Protein AF-A0A2G6GCU3-F1 (afdb_monomer)

Secondary structure (DSSP, 8-state):
--GGGHHHHHHHHHHHHTHHHH-TT--HHHHHHH-TT------------EEEEEEEE--SSS-EEEEEEEEEE-TTSPBPSS-EEEEEE-TTS-EEEEEEESSEEE-TT---B-TT-EEEEEEEE-SEEEEEEETTEEEEEEEPTTTSS-------TTEEEEEEEEEEEEEEEEEEEEEETTSPPPEEEEEEEEEEEEEEEEEEEE-HHHHHHHHHHHHHHHHHHHHHHHHHHHHHHHHHHHHHHHHHHHHHHHHHHHHHHSSSSSSTTTSTTSSS--

Foldseek 3Di:
DDPPPVVVVVVVVCVVVVVVVVLQDDDLVVLVVVDVVADDPPPPQPQDKDKDKDKDFAQDQAKKFKKWWKWKAFPVRDTAFQQEWDADADPVRDGPDIDRGSTWIWPPVRDIDGHGDMDITITIGRAHWDWDADPNRIDIDHGHPQGPPDDPDRDDSQKHKDKDKDKTKIKIWIWIWIDGPVRDDIDIDIDIDIDIGIDIYIDIDGNPVVVVVVVVVVVVCCVPVVVVVVVVVVVVVVVVVVVVVVVVVVVVVVVVVCVVVVPDPPPVVPVVVVVPPD

Sequence (278 aa):
MNSRFYPLLIAIGICFVVFPTFAHSQNANFLSTLNPFWKVPEIHSGDFVFTIKIPIHNSGSVSVIPSGKIVLIDENGKALEKIGIDGARNDLGTLLQTEVVDYIRLNPEGRKIPAGQTVSFSSEWKGFADRFVKDGIPSIEFSSPLGHGDSIPSFALWEKLSVIESTRHFTAQVKIEFRDLIGGETKIQEFSLPLEVPYVHIKKEFNWGLMLIVVVGIGLVLFLVIPRRREIIKEKNQKAIQLLETETKKALKKIKKKSQSGGSGKVKKRVKKIKENK

Radius of gyration: 44.41 Å; Cα contacts (8 Å, |Δi|>4): 394; chains: 1; bounding box: 80×51×150 Å

Nearest PDB structures (foldseek):
  8b0g-assembly1_B  TM=1.624E-01  e=6.527E-01  Homo sapiens
  7nyd-assembly1_D  TM=1.895E-01  e=2.002E+00  Homo sapiens
  6h03-assembly1_B  TM=1.519E-01  e=1.378E+00  Homo sapiens
  8b0h-assembly1_E  TM=8.799E-02  e=3.238E+00  Homo sapiens

Solvent-accessible surface area (backbone atoms only — not comparable to full-atom values): 16334 Å² total; per-residue (Å²): 134,79,78,83,59,56,63,60,58,44,48,56,47,40,61,66,68,53,45,72,75,74,46,78,78,69,56,71,73,59,51,42,70,75,33,87,91,44,62,82,67,83,78,73,86,55,86,40,73,46,78,48,78,46,80,46,71,34,87,48,93,56,48,29,31,52,33,36,42,32,33,43,22,42,86,86,72,48,70,49,66,27,37,19,72,47,64,49,60,48,100,84,67,49,75,76,43,80,44,73,30,47,32,35,58,38,52,85,82,57,60,70,42,52,46,71,36,73,48,72,46,76,33,73,39,42,34,37,46,47,79,49,69,58,97,88,40,84,44,76,50,60,32,23,76,57,63,55,86,58,66,86,68,89,64,55,93,59,45,38,65,41,81,43,83,44,76,46,58,33,37,35,41,36,42,38,39,35,42,40,81,86,74,55,81,71,48,76,48,75,54,77,43,83,41,81,42,84,38,55,42,82,40,84,40,77,31,62,70,60,50,49,52,51,53,50,51,52,50,50,50,52,63,60,50,51,56,56,48,53,51,55,50,50,52,52,51,51,53,51,52,53,50,52,53,52,51,51,52,53,50,52,52,54,52,54,51,50,56,66,75,62,70,83,80,70,72,79,72,64,68,67,71,68,75,76,80,119

Mean predicted aligned error: 14.38 Å

Structure (mmCIF, N/CA/C/O backbone):
data_AF-A0A2G6GCU3-F1
#
_entry.id   AF-A0A2G6GCU3-F1
#
loop_
_atom_site.group_PDB
_atom_site.id
_atom_site.type_symbol
_atom_site.label_atom_id
_atom_site.label_alt_id
_atom_site.label_comp_id
_atom_site.label_asym_id
_atom_site.label_entity_id
_atom_site.label_seq_id
_atom_site.pdbx_PDB_ins_code
_atom_site.Cartn_x
_atom_site.Cartn_y
_atom_site.Cartn_z
_atom_site.occupancy
_atom_site.B_iso_or_equiv
_atom_site.auth_seq_id
_atom_site.auth_comp_id
_atom_site.auth_asym_id
_atom_site.auth_atom_id
_atom_site.pdbx_PDB_model_num
ATOM 1 N N . MET A 1 1 ? 23.667 3.834 -57.629 1.00 44.53 1 MET A N 1
ATOM 2 C CA . MET A 1 1 ? 23.524 3.712 -56.159 1.00 44.53 1 MET A CA 1
ATOM 3 C C . MET A 1 1 ? 22.837 2.388 -55.864 1.00 44.53 1 MET A C 1
ATOM 5 O O . MET A 1 1 ? 21.728 2.185 -56.333 1.00 44.53 1 MET A O 1
ATOM 9 N N . ASN A 1 2 ? 23.517 1.447 -55.202 1.00 39.38 2 ASN A N 1
ATOM 10 C CA . ASN A 1 2 ? 22.987 0.094 -54.997 1.00 39.38 2 ASN A CA 1
ATOM 11 C C . ASN A 1 2 ? 21.954 0.068 -53.860 1.00 39.38 2 ASN A C 1
ATOM 13 O O . ASN A 1 2 ? 22.306 0.281 -52.702 1.00 39.38 2 ASN A O 1
ATOM 17 N N . SER A 1 3 ? 20.707 -0.271 -54.199 1.00 45.69 3 SER A N 1
ATOM 18 C CA . SER A 1 3 ? 19.533 -0.370 -53.311 1.00 45.69 3 SER A CA 1
ATOM 19 C C . SER A 1 3 ? 19.603 -1.483 -52.250 1.00 45.69 3 SER A C 1
ATOM 21 O O . SER A 1 3 ? 18.672 -1.662 -51.473 1.00 45.69 3 SER A O 1
ATOM 23 N N . ARG A 1 4 ? 20.713 -2.226 -52.160 1.00 48.12 4 ARG A N 1
ATOM 24 C CA . ARG A 1 4 ? 20.854 -3.390 -51.266 1.00 48.12 4 ARG A CA 1
ATOM 25 C C . ARG A 1 4 ? 21.234 -3.055 -49.818 1.00 48.12 4 ARG A C 1
ATOM 27 O O . ARG A 1 4 ? 21.417 -3.971 -49.026 1.00 48.12 4 ARG A O 1
ATOM 34 N N . PHE A 1 5 ? 21.365 -1.775 -49.456 1.00 48.97 5 PHE A N 1
ATOM 35 C CA . PHE A 1 5 ? 21.779 -1.365 -48.101 1.00 48.97 5 PHE A CA 1
ATOM 36 C C . PHE A 1 5 ? 20.732 -0.626 -47.271 1.00 48.97 5 PHE A C 1
ATOM 38 O O . PHE A 1 5 ? 20.927 -0.491 -46.066 1.00 48.97 5 PHE A O 1
ATOM 45 N N . TYR A 1 6 ? 19.594 -0.267 -47.864 1.00 46.81 6 TYR A N 1
ATOM 46 C CA . TYR A 1 6 ? 18.418 0.116 -47.093 1.00 46.81 6 TYR A CA 1
ATOM 47 C C . TYR A 1 6 ? 17.897 -0.996 -46.162 1.00 46.81 6 TYR A C 1
ATOM 49 O O . TYR A 1 6 ? 17.614 -0.667 -45.018 1.00 46.81 6 TYR A O 1
ATOM 57 N N . PRO A 1 7 ? 17.850 -2.299 -46.519 1.00 51.00 7 PRO A N 1
ATOM 58 C CA . PRO A 1 7 ? 17.172 -3.284 -45.674 1.00 51.00 7 PRO A CA 1
ATOM 59 C C . PRO A 1 7 ? 17.874 -3.581 -44.342 1.00 51.00 7 PRO A C 1
ATOM 61 O O . PRO A 1 7 ? 17.199 -4.001 -43.419 1.00 51.00 7 PRO A O 1
ATOM 64 N N . LEU A 1 8 ? 19.185 -3.343 -44.186 1.00 46.81 8 LEU A N 1
ATOM 65 C CA . LEU A 1 8 ? 19.888 -3.642 -42.924 1.00 46.81 8 LEU A CA 1
ATOM 66 C C . LEU A 1 8 ? 19.764 -2.505 -41.893 1.00 46.81 8 LEU A C 1
ATOM 68 O O . LEU A 1 8 ? 19.554 -2.759 -40.712 1.00 46.81 8 LEU A O 1
ATOM 72 N N . LEU A 1 9 ? 19.865 -1.249 -42.343 1.00 45.69 9 LEU A N 1
ATOM 73 C CA . LEU A 1 9 ? 19.599 -0.073 -41.503 1.00 45.69 9 LEU A CA 1
ATOM 74 C C . LEU A 1 9 ? 18.103 0.067 -41.215 1.00 45.69 9 LEU A C 1
ATOM 76 O O . LEU A 1 9 ? 17.734 0.416 -40.099 1.00 45.69 9 LEU A O 1
ATOM 80 N N . ILE A 1 10 ? 17.252 -0.291 -42.182 1.00 50.62 10 ILE A N 1
ATOM 81 C CA . ILE A 1 10 ? 15.821 -0.464 -41.956 1.00 50.62 10 ILE A CA 1
ATOM 82 C C . ILE A 1 10 ? 15.575 -1.639 -41.007 1.00 50.62 10 ILE A C 1
ATOM 84 O O . ILE A 1 10 ? 14.765 -1.465 -40.128 1.00 50.62 10 ILE A O 1
ATOM 88 N N . ALA A 1 11 ? 16.264 -2.783 -41.071 1.00 49.44 11 ALA A N 1
ATOM 89 C CA . ALA A 1 11 ? 16.037 -3.881 -40.118 1.00 49.44 11 ALA A CA 1
ATOM 90 C C . ALA A 1 11 ? 16.419 -3.510 -38.676 1.00 49.44 11 ALA A C 1
ATOM 92 O O . ALA A 1 11 ? 15.673 -3.819 -37.757 1.00 49.44 11 ALA A O 1
ATOM 93 N N . ILE A 1 12 ? 17.531 -2.797 -38.463 1.00 50.50 12 ILE A N 1
ATOM 94 C CA . ILE A 1 12 ? 17.922 -2.319 -37.124 1.00 50.50 12 ILE A CA 1
ATOM 95 C C . ILE A 1 12 ? 16.986 -1.191 -36.657 1.00 50.50 12 ILE A C 1
ATOM 97 O O . ILE A 1 12 ? 16.561 -1.188 -35.506 1.00 50.50 12 ILE A O 1
ATOM 101 N N . GLY A 1 13 ? 16.597 -0.277 -37.553 1.00 45.47 13 GLY A N 1
ATOM 102 C CA . GLY A 1 13 ? 15.607 0.767 -37.273 1.00 45.47 13 GLY A CA 1
ATOM 103 C C . GLY A 1 13 ? 14.194 0.221 -37.036 1.00 45.47 13 GLY A C 1
ATOM 104 O O . GLY A 1 13 ? 13.511 0.685 -36.138 1.00 45.47 13 GLY A O 1
ATOM 105 N N . ILE A 1 14 ? 13.769 -0.816 -37.758 1.00 45.03 14 ILE A N 1
ATOM 106 C CA . ILE A 1 14 ? 12.501 -1.540 -37.577 1.00 45.03 14 ILE A CA 1
ATOM 107 C C . ILE A 1 14 ? 12.547 -2.335 -36.273 1.00 45.03 14 ILE A C 1
ATOM 109 O O . ILE A 1 14 ? 11.565 -2.329 -35.543 1.00 45.03 14 ILE A O 1
ATOM 113 N N . CYS A 1 15 ? 13.683 -2.925 -35.897 1.00 46.34 15 CYS A N 1
ATOM 114 C CA . CYS A 1 15 ? 13.820 -3.546 -34.580 1.00 46.34 15 CYS A CA 1
ATOM 115 C C . CYS A 1 15 ? 13.715 -2.538 -33.422 1.00 46.34 15 CYS A C 1
ATOM 117 O O . CYS A 1 15 ? 13.345 -2.945 -32.330 1.00 46.34 15 CYS A O 1
ATOM 119 N N . PHE A 1 16 ? 13.982 -1.244 -33.637 1.00 46.06 16 PHE A N 1
ATOM 120 C CA . PHE A 1 16 ? 13.801 -0.198 -32.616 1.00 46.06 16 PHE A CA 1
ATOM 121 C C . PHE A 1 16 ? 12.459 0.549 -32.704 1.00 46.06 16 PHE A C 1
ATOM 123 O O . PHE A 1 16 ? 11.968 1.024 -31.685 1.00 46.06 16 PHE A O 1
ATOM 130 N N . VAL A 1 17 ? 11.846 0.640 -33.890 1.00 45.00 17 VAL A N 1
ATOM 131 C CA . VAL A 1 17 ? 10.609 1.410 -34.134 1.00 45.00 17 VAL A CA 1
ATOM 132 C C . VAL A 1 17 ? 9.357 0.520 -34.202 1.00 45.00 17 VAL A C 1
ATOM 134 O O . VAL A 1 17 ? 8.268 0.997 -33.903 1.00 45.00 17 VAL A O 1
ATOM 137 N N . VAL A 1 18 ? 9.483 -0.775 -34.527 1.00 42.03 18 VAL A N 1
ATOM 138 C CA . VAL A 1 18 ? 8.352 -1.731 -34.632 1.00 42.03 18 VAL A CA 1
ATOM 139 C C . VAL A 1 18 ? 8.236 -2.667 -33.419 1.00 42.03 18 VAL A C 1
ATOM 141 O O . VAL A 1 18 ? 7.162 -3.195 -33.151 1.00 42.03 18 VAL A O 1
ATOM 144 N N . PHE A 1 19 ? 9.280 -2.816 -32.598 1.00 44.56 19 PHE A N 1
ATOM 145 C CA . PHE A 1 19 ? 9.152 -3.528 -31.317 1.00 44.56 19 PHE A CA 1
ATOM 146 C C . PHE A 1 19 ? 8.326 -2.835 -30.214 1.00 44.56 19 PHE A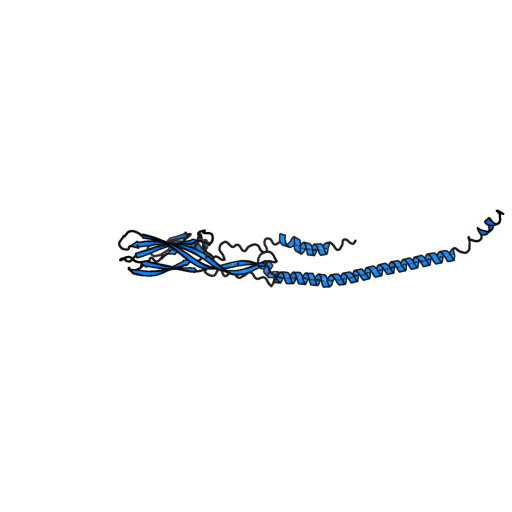 C 1
ATOM 148 O O . PHE A 1 19 ? 7.757 -3.571 -29.405 1.00 44.56 19 PHE A O 1
ATOM 155 N N . PRO A 1 20 ? 8.189 -1.492 -30.127 1.00 46.31 20 PRO A N 1
ATOM 156 C CA . PRO A 1 20 ? 7.390 -0.900 -29.059 1.00 46.31 20 PRO A CA 1
ATOM 157 C C . PRO A 1 20 ? 5.882 -1.122 -29.249 1.00 46.31 20 PRO A C 1
ATOM 159 O O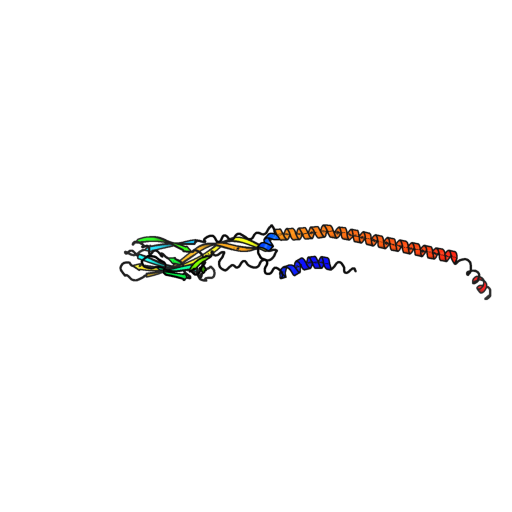 . PRO A 1 20 ? 5.147 -1.098 -28.268 1.00 46.31 20 PRO A O 1
ATOM 162 N N . THR A 1 21 ? 5.405 -1.397 -30.470 1.00 43.75 21 THR A N 1
ATOM 163 C CA . THR A 1 21 ? 3.975 -1.643 -30.740 1.00 43.75 21 THR A CA 1
ATOM 164 C C . THR A 1 21 ? 3.546 -3.097 -30.536 1.00 43.75 21 THR A C 1
ATOM 166 O O . THR A 1 21 ? 2.377 -3.338 -30.253 1.00 43.75 21 THR A O 1
ATOM 169 N N . PHE A 1 22 ? 4.465 -4.067 -30.600 1.00 42.19 22 PHE A N 1
ATOM 170 C CA . PHE A 1 22 ? 4.161 -5.488 -30.347 1.00 42.19 22 PHE A CA 1
ATOM 171 C C . PHE A 1 22 ? 4.366 -5.924 -28.885 1.00 42.19 22 PHE A C 1
ATOM 173 O O . PHE A 1 22 ? 4.017 -7.042 -28.513 1.00 42.19 22 PHE A O 1
ATOM 180 N N . ALA A 1 23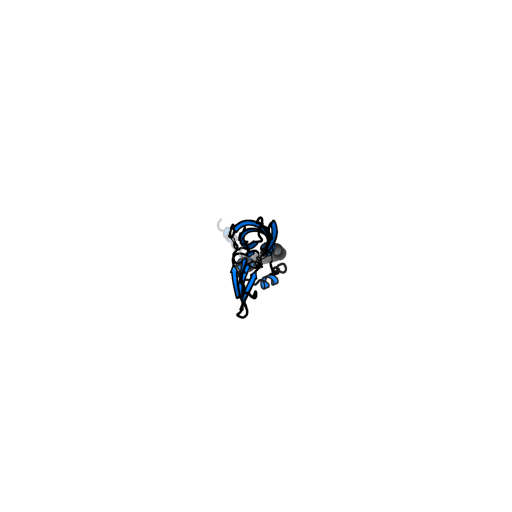 ? 4.917 -5.053 -28.037 1.00 43.75 23 ALA A N 1
ATOM 181 C CA . ALA A 1 23 ? 5.208 -5.348 -26.633 1.00 43.75 23 ALA A CA 1
ATOM 182 C C . ALA A 1 23 ? 4.063 -4.978 -25.667 1.00 43.75 23 ALA A C 1
ATOM 184 O O . ALA A 1 23 ? 4.285 -4.887 -24.465 1.00 43.75 23 ALA A O 1
ATOM 185 N N . HIS A 1 24 ? 2.840 -4.759 -26.163 1.00 45.09 24 HIS A N 1
ATOM 186 C CA . HIS A 1 24 ? 1.730 -4.258 -25.340 1.00 45.09 24 HIS A CA 1
ATOM 187 C C . HIS A 1 24 ? 1.120 -5.303 -24.379 1.00 45.09 24 HIS A C 1
ATOM 189 O O . HIS A 1 24 ? 0.272 -4.958 -23.563 1.00 45.09 24 HIS A O 1
ATOM 195 N N . SER A 1 25 ? 1.563 -6.567 -24.415 1.00 44.53 25 SER A N 1
ATOM 196 C CA . SER A 1 25 ? 1.152 -7.588 -23.435 1.00 44.53 25 SER A CA 1
ATOM 197 C C . SER A 1 25 ? 2.211 -8.683 -23.234 1.00 44.53 25 SER A C 1
ATOM 199 O O . SER A 1 25 ? 1.922 -9.877 -23.330 1.00 44.53 25 SER A O 1
ATOM 201 N N . GLN A 1 26 ? 3.477 -8.319 -23.028 1.00 52.69 26 GLN A N 1
ATOM 202 C CA . GLN A 1 26 ? 4.490 -9.341 -22.750 1.00 52.69 26 GLN A CA 1
ATOM 203 C C . GLN A 1 26 ? 4.368 -9.817 -21.298 1.00 52.69 26 GLN A C 1
ATOM 205 O O . GLN A 1 26 ? 4.506 -9.043 -20.353 1.00 52.69 26 GLN A O 1
ATOM 210 N N . ASN A 1 27 ? 4.095 -11.114 -21.148 1.00 57.59 27 ASN A N 1
ATOM 211 C CA . ASN A 1 27 ? 4.115 -11.837 -19.883 1.00 57.59 27 ASN A CA 1
ATOM 212 C C . ASN A 1 27 ? 5.478 -11.611 -19.205 1.00 57.59 27 ASN A C 1
ATOM 214 O O . ASN A 1 27 ? 6.514 -11.707 -19.864 1.00 57.59 27 ASN A O 1
ATOM 218 N N . ALA A 1 28 ? 5.491 -11.324 -17.904 1.00 61.34 28 ALA A N 1
ATOM 219 C CA . ALA A 1 28 ? 6.701 -11.054 -17.129 1.00 61.34 28 ALA A CA 1
ATOM 220 C C . ALA A 1 28 ? 7.817 -12.099 -17.361 1.00 61.34 28 ALA A C 1
ATOM 222 O O . ALA A 1 28 ? 8.991 -11.755 -17.478 1.00 61.34 28 ALA A O 1
ATOM 223 N N . ASN A 1 29 ? 7.431 -13.359 -17.569 1.00 63.06 29 ASN A N 1
ATOM 224 C CA . ASN A 1 29 ? 8.338 -14.475 -17.858 1.00 63.06 29 ASN A CA 1
ATOM 225 C C . ASN A 1 29 ? 9.120 -14.337 -19.182 1.00 63.06 29 ASN A C 1
ATOM 227 O O . ASN A 1 29 ? 10.236 -14.846 -19.318 1.00 63.06 29 ASN A O 1
ATOM 231 N N . PHE A 1 30 ? 8.561 -13.654 -20.183 1.00 65.19 30 PHE A N 1
ATOM 232 C CA . PHE A 1 30 ? 9.258 -13.408 -21.448 1.00 65.19 30 PHE A CA 1
ATOM 233 C C . PHE A 1 30 ? 10.399 -12.403 -21.258 1.00 65.19 30 PHE A C 1
ATOM 235 O O . PHE A 1 30 ? 11.500 -12.583 -21.780 1.00 65.19 30 PHE A O 1
ATOM 242 N N . LEU A 1 31 ? 10.165 -11.363 -20.458 1.00 63.09 31 LEU A N 1
ATOM 243 C CA . LEU A 1 31 ? 11.130 -10.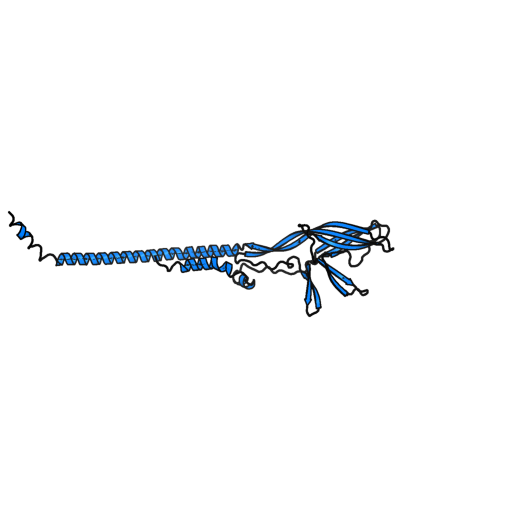286 -20.249 1.00 63.09 31 LEU A CA 1
ATOM 244 C C . LEU A 1 31 ? 12.279 -10.696 -19.327 1.00 63.09 31 LEU A C 1
ATOM 246 O O . LEU A 1 31 ? 13.417 -10.318 -19.601 1.00 63.09 31 LEU A O 1
ATOM 250 N N . SER A 1 32 ? 12.031 -11.561 -18.338 1.00 63.66 32 SER A N 1
ATOM 251 C CA . SER A 1 32 ? 13.109 -12.186 -17.554 1.00 63.66 32 SER A CA 1
ATOM 252 C C . SER A 1 32 ? 14.016 -13.087 -18.396 1.00 63.66 32 SER A C 1
ATOM 254 O O . SER A 1 32 ? 15.187 -13.255 -18.070 1.00 63.66 32 SER A O 1
ATOM 256 N N . THR A 1 33 ? 13.502 -13.651 -19.494 1.00 67.19 33 THR A N 1
ATOM 257 C CA . THR A 1 33 ? 14.298 -14.469 -20.425 1.00 67.19 33 THR A CA 1
ATOM 258 C C . THR A 1 33 ? 15.183 -13.604 -21.327 1.00 67.19 33 THR A C 1
ATOM 260 O O . THR A 1 33 ? 16.316 -13.973 -21.625 1.00 67.19 33 THR A O 1
ATOM 263 N N . LEU A 1 34 ? 14.685 -12.443 -21.764 1.00 67.06 34 LEU A N 1
ATOM 264 C CA . LEU A 1 34 ? 15.425 -11.539 -22.652 1.00 67.06 34 LEU A CA 1
ATOM 265 C C . LEU A 1 34 ? 16.413 -10.623 -21.924 1.00 67.06 34 LEU A C 1
ATOM 267 O O . LEU A 1 34 ? 17.416 -10.219 -22.511 1.00 67.06 34 LEU A O 1
ATOM 271 N N . ASN A 1 35 ? 16.124 -10.261 -20.675 1.00 67.62 35 ASN A N 1
ATOM 272 C CA . ASN A 1 35 ? 16.915 -9.309 -19.913 1.00 67.62 35 ASN A CA 1
ATOM 273 C C . ASN A 1 35 ? 17.380 -9.936 -18.588 1.00 67.62 35 ASN A C 1
ATOM 275 O O . ASN A 1 35 ? 16.635 -9.911 -17.611 1.00 67.62 35 ASN A O 1
ATOM 279 N N . PRO A 1 36 ? 18.626 -10.441 -18.506 1.00 67.94 36 PRO A N 1
ATOM 280 C CA . PRO A 1 36 ? 19.144 -11.071 -17.288 1.00 67.94 36 PRO A CA 1
ATOM 281 C C . PRO A 1 36 ? 19.310 -10.088 -16.115 1.00 67.94 36 PRO A C 1
ATOM 283 O O . PRO A 1 36 ? 19.487 -10.513 -14.976 1.00 67.94 36 PRO A O 1
ATOM 286 N N . PHE A 1 37 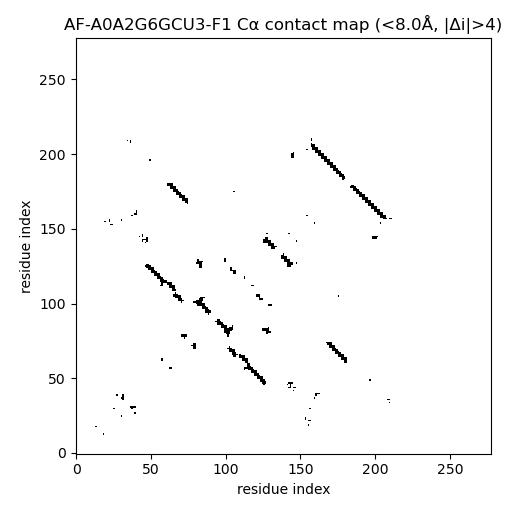? 19.237 -8.777 -16.375 1.00 65.44 37 PHE A N 1
ATOM 287 C CA . PHE A 1 37 ? 19.246 -7.721 -15.355 1.00 65.44 37 PHE A CA 1
ATOM 288 C C . PHE A 1 37 ? 17.841 -7.343 -14.883 1.00 65.44 37 PHE A C 1
ATOM 290 O O . PHE A 1 37 ? 17.677 -6.400 -14.109 1.00 65.44 37 PHE A O 1
ATOM 297 N N . TRP A 1 38 ? 16.821 -8.044 -15.370 1.00 67.12 38 TRP A N 1
ATOM 298 C CA . TRP A 1 38 ? 15.438 -7.830 -15.003 1.00 67.12 38 TRP A CA 1
ATOM 299 C C . TRP A 1 38 ? 14.931 -9.034 -14.214 1.00 67.12 38 TRP A C 1
ATOM 301 O O . TRP A 1 38 ? 14.942 -10.169 -14.689 1.00 67.12 38 TRP A O 1
ATOM 311 N N . LYS A 1 39 ? 14.475 -8.775 -12.992 1.00 68.12 39 LYS A N 1
ATOM 312 C CA . LYS A 1 39 ? 13.716 -9.728 -12.187 1.00 68.12 39 LYS A CA 1
ATOM 313 C C . LYS A 1 39 ? 12.406 -9.063 -11.815 1.00 68.12 39 LYS A C 1
ATOM 315 O O . LYS A 1 39 ? 12.413 -7.897 -11.419 1.00 68.12 39 LYS A O 1
ATOM 320 N N . VAL A 1 40 ? 11.305 -9.802 -11.938 1.00 71.81 40 VAL A N 1
ATOM 321 C CA . VAL A 1 40 ? 10.055 -9.391 -11.299 1.00 71.81 40 VAL A CA 1
ATOM 322 C C . VAL A 1 40 ? 10.354 -9.318 -9.810 1.00 71.81 40 VAL A C 1
ATOM 324 O O . VAL A 1 40 ? 10.856 -10.306 -9.267 1.00 71.81 40 VAL A O 1
ATOM 327 N N . PRO A 1 41 ? 10.118 -8.179 -9.151 1.00 69.19 41 PRO A N 1
ATOM 328 C CA . PRO A 1 41 ? 10.217 -8.161 -7.711 1.00 69.19 41 PRO A CA 1
ATOM 329 C C . PRO A 1 41 ? 9.227 -9.170 -7.136 1.00 69.19 41 PRO A C 1
ATOM 331 O O . PRO A 1 41 ? 8.053 -9.173 -7.504 1.00 69.19 41 PRO A O 1
ATOM 334 N N . GLU A 1 42 ? 9.705 -10.036 -6.250 1.00 64.94 42 GLU A N 1
ATOM 335 C CA . GLU A 1 42 ? 8.834 -10.952 -5.528 1.00 64.94 42 GLU A CA 1
ATOM 336 C C . GLU A 1 42 ? 7.979 -10.129 -4.569 1.00 64.94 42 GLU A C 1
ATOM 338 O O . GLU A 1 42 ? 8.410 -9.75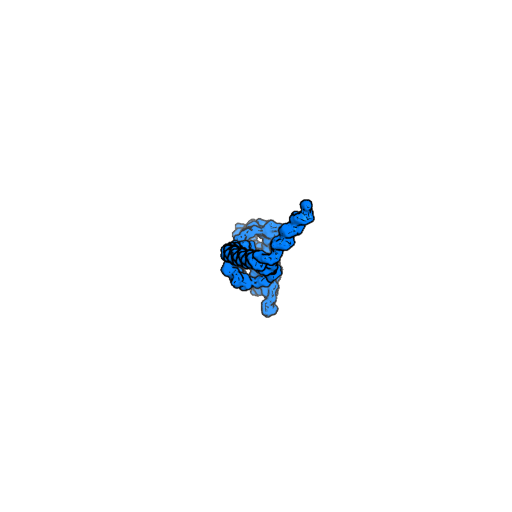3 -3.479 1.00 64.94 42 GLU A O 1
ATOM 343 N N . ILE A 1 43 ? 6.758 -9.821 -4.998 1.00 61.97 43 ILE A N 1
ATOM 344 C CA . ILE A 1 43 ? 5.751 -9.200 -4.151 1.00 61.97 43 ILE A CA 1
ATOM 345 C C . ILE A 1 43 ? 5.340 -10.265 -3.151 1.00 61.97 43 ILE A C 1
ATOM 347 O O . ILE A 1 43 ? 4.507 -11.125 -3.430 1.00 61.97 43 ILE A O 1
ATOM 351 N N . HIS A 1 44 ? 5.969 -10.239 -1.986 1.00 56.03 44 HIS A N 1
ATOM 352 C CA . HIS A 1 44 ? 5.459 -10.996 -0.867 1.00 56.03 44 HIS A CA 1
ATOM 353 C C . HIS A 1 44 ? 4.185 -10.265 -0.464 1.00 56.03 44 HIS A C 1
ATOM 355 O O . HIS A 1 44 ? 4.240 -9.156 0.070 1.00 56.03 44 HIS A O 1
ATOM 361 N N . SER A 1 45 ? 3.031 -10.864 -0.746 1.00 56.09 45 SER A N 1
ATOM 362 C CA . SER A 1 45 ? 1.758 -10.499 -0.130 1.00 56.09 45 SER A CA 1
ATOM 363 C C . SER A 1 45 ? 1.803 -10.884 1.352 1.00 56.09 45 SER A C 1
ATOM 365 O O . SER A 1 45 ? 0.996 -11.676 1.823 1.00 56.09 45 SER A O 1
ATOM 367 N N . GLY A 1 46 ? 2.830 -10.419 2.068 1.00 59.22 46 GLY A N 1
ATOM 368 C CA . GLY A 1 46 ? 2.924 -10.595 3.502 1.00 59.22 46 GLY A CA 1
ATOM 369 C C . GLY A 1 46 ? 1.699 -9.963 4.142 1.00 59.22 46 GLY A C 1
ATOM 370 O O . GLY A 1 46 ? 1.184 -8.960 3.637 1.00 59.22 46 GLY A O 1
ATOM 371 N N . ASP A 1 47 ? 1.249 -10.564 5.238 1.00 69.81 47 ASP A N 1
ATOM 372 C CA . ASP A 1 47 ? 0.137 -10.066 6.035 1.00 69.81 47 ASP A CA 1
ATOM 373 C C . ASP A 1 47 ? 0.479 -8.648 6.512 1.00 69.81 47 ASP A C 1
ATOM 375 O O . ASP A 1 47 ? 1.219 -8.445 7.477 1.00 69.81 47 ASP A O 1
ATOM 379 N N . PHE A 1 48 ? -0.005 -7.639 5.790 1.00 86.00 48 PHE A N 1
ATOM 380 C CA . PHE A 1 48 ? 0.139 -6.253 6.203 1.00 86.00 48 PHE A CA 1
ATOM 381 C C . PHE A 1 48 ? -0.711 -6.060 7.454 1.00 86.00 48 PHE A C 1
ATOM 383 O O . PHE A 1 48 ? -1.924 -6.242 7.418 1.00 86.00 48 PHE A O 1
ATOM 390 N N . VAL A 1 49 ? -0.078 -5.694 8.566 1.00 90.88 49 VAL A N 1
ATOM 391 C CA . VAL A 1 49 ? -0.776 -5.394 9.817 1.00 90.88 49 VAL A CA 1
ATOM 392 C C . VAL A 1 49 ? -0.202 -4.113 10.399 1.00 90.88 49 VAL A C 1
ATOM 394 O O . VAL A 1 49 ? 0.962 -4.056 10.791 1.00 90.88 49 VAL A O 1
ATOM 397 N N . PHE A 1 50 ? -1.036 -3.080 10.477 1.00 92.88 50 PHE A N 1
ATOM 398 C CA . PHE A 1 50 ? -0.695 -1.806 11.095 1.00 92.88 50 PHE A CA 1
ATOM 399 C C . PHE A 1 50 ? -1.518 -1.593 12.367 1.00 92.88 50 PHE A C 1
ATOM 401 O O . PHE A 1 50 ? -2.749 -1.584 12.334 1.00 92.88 50 PHE A O 1
ATOM 408 N N . THR A 1 51 ? -0.852 -1.419 13.509 1.00 95.31 51 THR A N 1
ATOM 409 C CA . THR A 1 51 ? -1.523 -1.233 14.803 1.00 95.31 51 THR A CA 1
ATOM 410 C C . THR A 1 51 ? -1.719 0.246 15.127 1.00 95.31 51 THR A C 1
ATOM 412 O O . THR A 1 51 ? -0.767 0.973 15.401 1.00 95.31 51 THR A O 1
ATOM 415 N N . ILE A 1 52 ? -2.978 0.670 15.198 1.00 95.56 52 ILE A N 1
ATOM 416 C CA . ILE A 1 52 ? -3.394 2.004 15.628 1.00 95.56 52 ILE A CA 1
ATOM 417 C C . ILE A 1 52 ? -3.615 1.976 17.141 1.00 95.56 52 ILE A C 1
ATOM 419 O O . ILE A 1 52 ? -4.462 1.227 17.636 1.00 95.56 52 ILE A O 1
ATOM 423 N N . LYS A 1 53 ? -2.867 2.797 17.883 1.00 95.00 53 LYS A N 1
ATOM 424 C CA . LYS A 1 53 ? -2.995 2.924 19.342 1.00 95.00 53 LYS A CA 1
ATOM 425 C C . LYS A 1 53 ? -3.774 4.182 19.701 1.00 95.00 53 LYS A C 1
ATOM 427 O O . LYS A 1 53 ? -3.351 5.286 19.379 1.00 95.00 53 LYS A O 1
ATOM 432 N N . ILE A 1 54 ? -4.885 4.007 20.409 1.00 94.44 54 ILE A N 1
ATOM 433 C CA . ILE A 1 54 ? -5.783 5.087 20.818 1.00 94.44 54 ILE A CA 1
ATOM 434 C C . ILE A 1 54 ? -5.844 5.134 22.350 1.00 94.44 54 ILE A C 1
ATOM 436 O O . ILE A 1 54 ? -6.414 4.227 22.964 1.00 94.44 54 ILE A O 1
ATOM 440 N N . PRO A 1 55 ? -5.245 6.149 22.997 1.00 93.19 55 PRO A N 1
ATOM 441 C CA . PRO A 1 55 ? -5.405 6.360 24.429 1.00 93.19 55 PRO A CA 1
ATOM 442 C C . PRO A 1 55 ? -6.786 6.955 24.721 1.00 93.19 55 PRO A C 1
ATOM 444 O O . PRO A 1 55 ? -7.173 7.962 24.134 1.00 93.19 55 PRO A O 1
ATOM 447 N N . ILE A 1 56 ? -7.520 6.348 25.651 1.00 93.00 56 ILE A N 1
ATOM 448 C CA . ILE A 1 56 ? -8.829 6.831 26.100 1.00 93.00 56 ILE A CA 1
ATOM 449 C C . ILE A 1 56 ? -8.784 6.998 27.611 1.00 93.00 56 ILE A C 1
ATOM 451 O O . ILE A 1 56 ? -8.465 6.053 28.334 1.00 93.00 56 ILE A O 1
ATOM 455 N N . HIS A 1 57 ? -9.114 8.197 28.083 1.00 92.56 57 HIS A N 1
ATOM 456 C CA . HIS A 1 57 ? -9.206 8.512 29.502 1.00 92.56 57 HIS A CA 1
ATOM 457 C C . HIS A 1 57 ? -10.670 8.584 29.940 1.00 92.56 57 HIS A C 1
ATOM 459 O O . HIS A 1 57 ? -11.457 9.323 29.350 1.00 92.56 57 HIS A O 1
ATOM 465 N N . ASN A 1 58 ? -11.028 7.836 30.983 1.00 91.25 58 ASN A N 1
ATOM 466 C CA . ASN A 1 58 ? -12.335 7.934 31.618 1.00 91.25 58 ASN A CA 1
ATOM 467 C C . ASN A 1 58 ? -12.264 8.904 32.804 1.00 91.25 58 ASN A C 1
ATOM 469 O O . ASN A 1 58 ? -11.864 8.522 33.900 1.00 91.25 58 ASN A O 1
ATOM 473 N N . SER A 1 59 ? -12.687 10.149 32.589 1.00 88.62 59 SER A N 1
ATOM 474 C CA . SER A 1 59 ? -12.785 11.170 33.642 1.00 88.62 59 SER A CA 1
ATOM 475 C C . SER A 1 59 ? -14.057 11.060 34.497 1.00 88.62 59 SER A C 1
ATOM 477 O O . SER A 1 59 ? -14.252 11.856 35.414 1.00 88.62 59 SER A O 1
ATOM 479 N N . GLY A 1 60 ? -14.942 10.106 34.195 1.00 86.25 60 GLY A N 1
ATOM 480 C CA . GLY A 1 60 ? -16.171 9.866 34.941 1.00 86.25 60 GLY A CA 1
ATOM 481 C C . GLY A 1 60 ? -15.943 9.136 36.266 1.00 86.25 60 GLY A C 1
ATOM 482 O O . GLY A 1 60 ? -14.877 8.583 36.534 1.00 86.25 60 GLY A O 1
ATOM 483 N N . SER A 1 61 ? -16.992 9.103 37.090 1.00 86.00 61 SER A N 1
ATOM 484 C CA . SER A 1 61 ? -17.029 8.379 38.369 1.00 86.00 61 SER A CA 1
ATOM 485 C C . SER A 1 61 ? -17.428 6.905 38.231 1.00 86.00 61 SER A C 1
ATOM 487 O O . SER A 1 61 ? -17.332 6.148 39.196 1.00 86.00 61 SER A O 1
ATOM 489 N N . VAL A 1 62 ? -17.865 6.481 37.042 1.00 89.69 62 VAL A N 1
ATOM 490 C CA . VAL A 1 62 ? -18.329 5.119 36.748 1.00 89.69 62 VAL A CA 1
ATOM 491 C C . VAL A 1 62 ? -17.479 4.477 35.658 1.00 89.69 62 VAL A C 1
ATOM 493 O O . VAL A 1 62 ? -16.827 5.160 34.873 1.00 89.69 62 VAL A O 1
ATOM 496 N N . SER A 1 63 ? -17.462 3.145 35.613 1.00 90.50 63 SER A N 1
ATOM 497 C CA . SER A 1 63 ? -16.763 2.415 34.550 1.00 90.50 63 SER A CA 1
ATOM 498 C C . SER A 1 63 ? -17.560 2.458 33.250 1.00 90.50 63 SER A C 1
ATOM 500 O O . SER A 1 63 ? -18.773 2.239 33.260 1.00 90.50 63 SER A O 1
ATOM 502 N N . VAL A 1 64 ? -16.861 2.656 32.136 1.00 91.31 64 VAL A N 1
ATOM 503 C CA . VAL A 1 64 ? -17.466 2.806 30.805 1.00 91.31 64 VAL A CA 1
ATOM 504 C C . VAL A 1 64 ? -16.932 1.762 29.836 1.00 91.31 64 VAL A C 1
ATOM 506 O O . VAL A 1 64 ? -15.799 1.296 29.974 1.00 91.31 64 VAL A O 1
ATOM 509 N N . ILE A 1 65 ? -17.735 1.398 28.839 1.00 92.94 65 ILE A N 1
ATOM 510 C CA . ILE A 1 65 ? -17.271 0.621 27.685 1.00 92.94 65 ILE A CA 1
ATOM 511 C C . ILE A 1 65 ? -17.203 1.574 26.491 1.00 92.94 65 ILE A C 1
ATOM 513 O O . ILE A 1 65 ? -18.257 1.964 25.982 1.00 92.94 65 ILE A O 1
ATOM 517 N N . PRO A 1 66 ? -16.001 1.974 26.041 1.00 93.00 66 PRO A N 1
ATOM 518 C CA . PRO A 1 66 ? -15.869 2.686 24.784 1.00 93.00 66 PRO A CA 1
ATOM 519 C C . PRO A 1 66 ? -16.096 1.703 23.635 1.00 93.00 66 PRO A C 1
ATOM 521 O O . PRO A 1 66 ? -15.556 0.596 23.621 1.00 93.00 66 PRO A O 1
ATOM 524 N N . SER A 1 67 ? -16.861 2.123 22.647 1.00 92.94 67 SER A N 1
ATOM 525 C CA . SER A 1 67 ? -16.987 1.456 21.353 1.00 92.94 67 SER A CA 1
ATOM 526 C C . SER A 1 67 ? -16.880 2.517 20.273 1.00 92.94 67 SER A C 1
ATOM 528 O O . SER A 1 67 ? -17.067 3.693 20.560 1.00 92.94 67 SER A O 1
ATOM 530 N N . GLY A 1 68 ? -16.514 2.165 19.049 1.00 93.25 68 GLY A N 1
ATOM 531 C CA . GLY A 1 68 ? -16.333 3.212 18.056 1.00 93.25 68 GLY A CA 1
ATOM 532 C C . GLY A 1 68 ? -15.879 2.734 16.699 1.00 93.25 68 GLY A C 1
ATOM 533 O O . GLY A 1 68 ? -15.693 1.538 16.456 1.00 93.25 68 GLY A O 1
ATOM 534 N N . LYS A 1 69 ? -15.688 3.712 15.822 1.00 96.06 69 LYS A N 1
ATOM 535 C CA . LYS A 1 69 ? -15.253 3.525 14.443 1.00 96.06 69 LYS A CA 1
ATOM 536 C C . LYS A 1 69 ? -14.048 4.417 14.176 1.00 96.06 69 LYS A C 1
ATOM 538 O O . LYS A 1 69 ? -14.011 5.566 14.612 1.00 96.06 69 LYS A O 1
ATOM 543 N N . ILE A 1 70 ? -13.073 3.870 13.465 1.00 97.19 70 ILE A N 1
ATOM 544 C CA . ILE A 1 70 ? -11.878 4.574 13.014 1.00 97.19 70 ILE A CA 1
ATOM 545 C C . ILE A 1 70 ? -11.934 4.604 11.491 1.00 97.19 70 ILE A C 1
ATOM 547 O O . ILE A 1 70 ? -11.857 3.554 10.854 1.00 97.19 70 ILE A O 1
ATOM 551 N N . VAL A 1 71 ? -12.080 5.793 10.919 1.00 97.56 71 VAL A N 1
ATOM 552 C CA . VAL A 1 71 ? -12.017 6.015 9.471 1.00 97.56 71 VAL A CA 1
ATOM 553 C C . VAL A 1 71 ? -10.628 6.542 9.142 1.00 97.56 71 VAL A C 1
ATOM 555 O O . VAL A 1 71 ? -10.143 7.462 9.799 1.00 97.56 71 VAL A O 1
ATOM 558 N N . LEU A 1 72 ? -9.973 5.952 8.147 1.00 96.81 72 LEU A N 1
ATOM 559 C CA . LEU A 1 72 ? -8.668 6.413 7.681 1.00 96.81 72 LEU A CA 1
ATOM 560 C C . LEU A 1 72 ? -8.862 7.354 6.499 1.00 96.81 72 LEU A C 1
ATOM 562 O O . LEU A 1 72 ? -9.541 7.000 5.541 1.00 96.81 72 LEU A O 1
ATOM 566 N N . ILE A 1 73 ? -8.264 8.536 6.568 1.00 96.81 73 ILE A N 1
ATOM 567 C CA . ILE A 1 73 ? -8.314 9.550 5.516 1.00 96.81 73 ILE A CA 1
ATOM 568 C C . ILE A 1 73 ? -6.919 9.724 4.936 1.00 96.81 73 ILE A C 1
ATOM 570 O O . ILE A 1 73 ? -5.952 9.854 5.687 1.00 96.81 73 ILE A O 1
ATOM 574 N N . ASP A 1 74 ? -6.821 9.694 3.612 1.00 94.06 74 ASP A N 1
ATOM 575 C CA . ASP A 1 74 ? -5.571 9.884 2.887 1.00 94.06 74 ASP A CA 1
ATOM 576 C C . ASP A 1 74 ? -5.125 11.359 2.844 1.00 94.06 74 ASP A C 1
ATOM 578 O O . ASP A 1 74 ? -5.818 12.276 3.289 1.00 94.06 74 ASP A O 1
ATOM 582 N N . GLU A 1 75 ? -3.944 11.595 2.278 1.00 92.75 75 GLU A N 1
ATOM 583 C CA . GLU A 1 75 ? -3.352 12.931 2.118 1.00 92.75 75 GLU A CA 1
ATOM 584 C C . GLU A 1 75 ? -4.199 13.875 1.245 1.00 92.75 75 GLU A C 1
ATOM 586 O O . GLU A 1 75 ? -4.058 15.093 1.335 1.00 92.75 75 GLU A O 1
ATOM 591 N N . ASN A 1 76 ? -5.103 13.329 0.426 1.00 94.06 76 ASN A N 1
ATOM 592 C CA . ASN A 1 76 ? -6.008 14.090 -0.434 1.00 94.06 76 ASN A CA 1
ATOM 593 C C . ASN A 1 76 ? -7.344 14.409 0.257 1.00 94.06 76 ASN A C 1
ATOM 595 O O . ASN A 1 76 ? -8.218 15.025 -0.353 1.00 94.06 76 ASN A O 1
ATOM 599 N N . GLY A 1 77 ? -7.531 13.977 1.508 1.00 93.75 77 GLY A N 1
ATOM 600 C CA . GLY A 1 77 ? -8.786 14.131 2.236 1.00 93.75 77 GLY A CA 1
ATOM 601 C C . GLY A 1 77 ? -9.853 13.094 1.871 1.00 93.75 77 GLY A C 1
ATOM 602 O O . GLY A 1 77 ? -11.003 13.244 2.286 1.00 93.75 77 GLY A O 1
ATOM 603 N N . LYS A 1 78 ? -9.512 12.043 1.116 1.00 96.38 78 LYS A N 1
ATOM 604 C CA . LYS A 1 78 ? -10.429 10.952 0.775 1.00 96.38 78 LYS A CA 1
ATOM 605 C C . LYS A 1 78 ? -10.387 9.868 1.856 1.00 96.38 78 LYS A C 1
ATOM 607 O O . LYS A 1 78 ? -9.321 9.390 2.237 1.00 96.38 78 LYS A O 1
ATOM 612 N N . ALA A 1 79 ? -11.560 9.443 2.325 1.00 95.75 79 ALA A N 1
ATOM 613 C CA . ALA A 1 79 ? -11.673 8.275 3.192 1.00 95.75 79 ALA A CA 1
ATOM 614 C C . ALA A 1 79 ? -11.305 6.991 2.430 1.00 95.75 79 ALA A C 1
ATOM 616 O O . ALA A 1 79 ? -11.720 6.793 1.285 1.00 95.75 79 ALA A O 1
ATOM 617 N N . LEU A 1 80 ? -10.530 6.123 3.075 1.00 94.25 80 LEU A N 1
ATOM 618 C CA . LEU A 1 80 ? -10.244 4.791 2.568 1.00 94.25 80 LEU A CA 1
ATOM 619 C C . LEU A 1 80 ? -11.491 3.913 2.665 1.00 94.25 80 LEU A C 1
ATOM 621 O O . LEU A 1 80 ? -12.194 3.914 3.673 1.00 94.25 80 LEU A O 1
ATOM 625 N N . GLU A 1 81 ? -11.718 3.128 1.621 1.00 94.56 81 GLU A N 1
ATOM 626 C CA . GLU A 1 81 ? -12.839 2.196 1.516 1.00 94.56 81 GLU A CA 1
ATOM 627 C C . GLU A 1 81 ? -12.358 0.768 1.820 1.00 94.56 81 GLU A C 1
ATOM 629 O O . GLU A 1 81 ? -11.182 0.450 1.636 1.00 94.56 81 GLU A O 1
ATOM 634 N N . LYS A 1 82 ? -13.262 -0.103 2.278 1.00 93.44 82 LYS A N 1
ATOM 635 C CA . LYS A 1 82 ? -13.028 -1.536 2.527 1.00 93.44 82 LYS A CA 1
ATOM 636 C C . LYS A 1 82 ? -11.870 -1.861 3.479 1.00 93.44 82 LYS A C 1
ATOM 638 O O . LYS A 1 82 ? -11.194 -2.872 3.328 1.00 93.44 82 LYS A O 1
ATOM 643 N N . ILE A 1 83 ? -11.608 -1.030 4.477 1.00 94.12 83 ILE A N 1
ATOM 644 C CA . ILE A 1 83 ? -10.456 -1.201 5.381 1.00 94.12 83 ILE A CA 1
ATOM 645 C C . ILE A 1 83 ? -10.727 -2.094 6.598 1.00 94.12 83 ILE A C 1
ATOM 647 O O . ILE A 1 83 ? -9.819 -2.359 7.390 1.00 94.12 83 ILE A O 1
ATOM 651 N N . GLY A 1 84 ? -11.968 -2.539 6.788 1.00 92.81 84 GLY A N 1
ATOM 652 C CA . GLY A 1 84 ? -12.352 -3.310 7.958 1.00 92.81 84 GLY A CA 1
ATOM 653 C C . GLY A 1 84 ? -13.447 -4.327 7.700 1.00 92.81 84 GLY A C 1
ATOM 654 O O . GLY A 1 84 ? -14.001 -4.457 6.608 1.00 92.81 84 GLY A O 1
ATOM 655 N N . ILE A 1 85 ? -13.740 -5.067 8.762 1.00 91.31 85 ILE A N 1
ATOM 656 C CA . ILE A 1 85 ? -14.774 -6.086 8.794 1.00 91.31 85 ILE A CA 1
ATOM 657 C C . ILE A 1 85 ? -15.721 -5.781 9.950 1.00 91.31 85 ILE A C 1
ATOM 659 O O . ILE A 1 85 ? -15.299 -5.574 11.091 1.00 91.31 85 ILE A O 1
ATOM 663 N N . ASP A 1 86 ? -17.009 -5.811 9.645 1.00 88.06 86 ASP A N 1
ATOM 664 C CA . ASP A 1 86 ? -18.104 -5.696 10.590 1.00 88.06 86 ASP A CA 1
ATOM 665 C C . ASP A 1 86 ? -18.872 -7.018 10.606 1.00 88.06 86 ASP A C 1
ATOM 667 O O . ASP A 1 86 ? -18.976 -7.710 9.597 1.00 88.06 86 ASP A O 1
ATOM 671 N N . GLY A 1 87 ? -19.380 -7.430 11.759 1.00 80.00 87 GLY A N 1
ATOM 672 C CA . GLY A 1 87 ? -20.136 -8.669 11.817 1.00 80.00 87 GLY A CA 1
ATOM 673 C C . GLY A 1 87 ? -21.000 -8.832 13.050 1.00 80.00 87 GLY A C 1
ATOM 674 O O . GLY A 1 87 ? -20.618 -8.432 14.158 1.00 80.00 87 GLY A O 1
ATOM 675 N N . ALA A 1 88 ? -22.155 -9.447 12.792 1.00 65.50 88 ALA A N 1
ATOM 676 C CA . ALA A 1 88 ? -23.029 -10.155 13.716 1.00 65.50 88 ALA A CA 1
ATOM 677 C C . ALA A 1 88 ? -22.282 -11.255 14.479 1.00 65.50 88 ALA A C 1
ATOM 679 O O . ALA A 1 88 ? -21.937 -12.246 13.840 1.00 65.50 88 ALA A O 1
ATOM 680 N N . ARG A 1 89 ? -22.034 -11.144 15.789 1.00 66.81 89 ARG A N 1
ATOM 681 C CA . ARG A 1 89 ? -21.682 -12.321 16.606 1.00 66.81 89 ARG A CA 1
ATOM 682 C C . ARG A 1 89 ? -22.939 -12.820 17.317 1.00 66.81 89 ARG A C 1
ATOM 684 O O . ARG A 1 89 ? -23.702 -12.005 17.823 1.00 66.81 89 ARG A O 1
ATOM 691 N N . ASN A 1 90 ? -23.164 -14.133 17.326 1.00 67.00 90 ASN A N 1
ATOM 692 C CA . ASN A 1 90 ? -24.186 -14.732 18.188 1.00 67.00 90 ASN A CA 1
ATOM 693 C C . ASN A 1 90 ? -23.714 -14.762 19.655 1.00 67.00 90 ASN A C 1
ATOM 695 O O . ASN A 1 90 ? -22.551 -14.476 19.945 1.00 67.00 90 ASN A O 1
ATOM 699 N N . ASP A 1 91 ? -24.595 -15.167 20.571 1.00 67.69 91 ASP A N 1
ATOM 700 C CA . ASP A 1 91 ? -24.295 -15.278 22.011 1.00 67.69 91 ASP A CA 1
ATOM 701 C C . ASP A 1 91 ? -23.156 -16.271 22.325 1.00 67.69 91 ASP A C 1
ATOM 703 O O . ASP A 1 91 ? -22.538 -16.210 23.385 1.00 67.69 91 ASP A O 1
ATOM 707 N N . LEU A 1 92 ? -22.840 -17.165 21.380 1.00 68.88 92 LEU A N 1
ATOM 708 C CA . LEU A 1 92 ? -21.734 -18.126 21.440 1.00 68.88 92 LEU A CA 1
ATOM 709 C C . LEU A 1 92 ? -20.431 -17.577 20.821 1.00 68.88 92 LEU A C 1
ATOM 711 O O . LEU A 1 92 ? -19.458 -18.312 20.671 1.00 68.88 92 LEU A O 1
ATOM 715 N N . GLY A 1 93 ? -20.403 -16.303 20.414 1.00 60.38 93 GLY A N 1
ATOM 716 C CA . GLY A 1 93 ? -19.239 -15.638 19.821 1.00 60.38 93 GLY A CA 1
ATOM 717 C C . GLY A 1 93 ? -18.947 -16.006 18.360 1.00 60.38 93 GLY A C 1
ATOM 718 O O . GLY A 1 93 ? -17.965 -15.525 17.796 1.00 60.38 93 GLY A O 1
ATOM 719 N N . THR A 1 94 ? -19.791 -16.821 17.724 1.00 66.12 94 THR A N 1
ATOM 720 C CA . THR A 1 94 ? -19.656 -17.220 16.316 1.00 66.12 94 THR A CA 1
ATOM 721 C C . THR A 1 94 ? -20.115 -16.086 15.398 1.00 66.12 94 THR A C 1
ATOM 723 O O . THR A 1 94 ? -21.196 -15.523 15.587 1.00 66.12 94 THR A O 1
ATOM 726 N N . LEU A 1 95 ? -19.300 -15.751 14.394 1.00 68.38 95 LEU A N 1
ATOM 727 C CA . LEU A 1 95 ? -19.632 -14.774 13.352 1.00 68.38 95 LEU A CA 1
ATOM 728 C C . LEU A 1 95 ? -20.751 -15.329 12.455 1.00 68.38 95 LEU A C 1
ATOM 730 O O . LEU A 1 95 ? -20.533 -16.275 11.707 1.00 68.38 95 LEU A O 1
ATOM 734 N N . LEU A 1 96 ? -21.945 -14.741 12.545 1.00 67.81 96 LEU A N 1
ATOM 735 C CA . LEU A 1 96 ? -23.124 -15.107 11.750 1.00 67.81 96 LEU A CA 1
ATOM 736 C C . LEU A 1 96 ? -23.077 -14.509 10.344 1.00 67.81 96 LEU A C 1
ATOM 738 O O . LEU A 1 96 ? -23.477 -15.138 9.370 1.00 67.81 96 LEU A O 1
ATOM 742 N N . GLN A 1 97 ? -22.610 -13.268 10.253 1.00 72.94 97 GLN A N 1
ATOM 743 C CA . GLN A 1 97 ? -22.526 -12.522 9.010 1.00 72.94 97 GLN A CA 1
ATOM 744 C C . GLN A 1 97 ? -21.340 -11.578 9.100 1.00 72.94 97 GLN A C 1
ATOM 746 O O . GLN A 1 97 ? -21.101 -10.968 10.143 1.00 72.94 97 GLN A O 1
ATOM 751 N N . THR A 1 98 ? -20.587 -11.491 8.012 1.00 84.06 98 THR A N 1
ATOM 752 C CA . THR A 1 98 ? -19.358 -10.711 7.943 1.00 84.06 98 THR A CA 1
ATOM 753 C C . THR A 1 98 ? -19.442 -9.781 6.747 1.00 84.06 98 THR A C 1
ATOM 755 O O . THR A 1 98 ? -19.500 -10.228 5.603 1.00 84.06 98 THR A O 1
ATOM 758 N N . GLU A 1 99 ? -19.503 -8.486 7.010 1.00 89.50 99 GLU A N 1
ATOM 759 C CA . GLU A 1 99 ? -19.587 -7.410 6.035 1.00 89.50 99 GLU A CA 1
ATOM 760 C C . GLU A 1 99 ? -18.253 -6.672 5.949 1.00 89.50 99 GLU A C 1
ATOM 762 O O . GLU A 1 99 ? -17.564 -6.480 6.949 1.00 89.50 99 GLU A O 1
ATOM 767 N N . VAL A 1 100 ? -17.872 -6.299 4.730 1.00 92.00 100 VAL A N 1
ATOM 768 C CA . VAL A 1 100 ? -16.708 -5.444 4.492 1.00 92.00 100 VAL A CA 1
ATOM 769 C C . VAL A 1 100 ? -17.154 -4.001 4.672 1.00 92.00 100 VAL A C 1
ATOM 771 O O . VAL A 1 100 ? -18.166 -3.605 4.100 1.00 92.00 100 VAL A O 1
ATOM 774 N N . VAL A 1 101 ? -16.409 -3.229 5.458 1.00 94.69 101 VAL A N 1
ATOM 775 C CA . VAL A 1 101 ? -16.761 -1.851 5.817 1.00 94.69 101 VAL A CA 1
ATOM 776 C C . VAL A 1 101 ? -15.585 -0.893 5.649 1.00 94.69 101 VAL A C 1
ATOM 778 O O . VAL A 1 101 ? -14.421 -1.295 5.655 1.00 94.69 101 VAL A O 1
ATOM 781 N N . ASP A 1 102 ? -15.899 0.399 5.577 1.00 96.50 102 ASP A N 1
ATOM 782 C CA . ASP A 1 102 ? -14.937 1.494 5.370 1.00 96.50 102 ASP A CA 1
ATOM 783 C C . ASP A 1 102 ? -14.341 2.035 6.685 1.00 96.50 102 ASP A C 1
ATOM 785 O O . ASP A 1 102 ? -13.828 3.149 6.754 1.00 96.50 102 ASP A O 1
ATOM 789 N N . TYR A 1 103 ? -14.431 1.264 7.770 1.00 96.31 103 TYR A N 1
ATOM 790 C CA . TYR A 1 103 ? -13.911 1.656 9.077 1.00 96.31 103 TYR A CA 1
ATOM 791 C C . TYR A 1 103 ? -13.334 0.472 9.844 1.00 96.31 103 TYR A C 1
ATOM 793 O O . TYR A 1 103 ? -13.746 -0.675 9.684 1.00 96.31 103 TYR A O 1
ATOM 801 N N . ILE A 1 104 ? -12.419 0.767 10.760 1.00 96.00 104 ILE A N 1
ATOM 802 C CA . ILE A 1 104 ? -11.870 -0.202 11.707 1.00 96.00 104 ILE A CA 1
ATOM 803 C C . ILE A 1 104 ? -12.634 -0.064 13.027 1.00 96.00 104 ILE A C 1
ATOM 805 O O . ILE A 1 104 ? -12.824 1.042 13.540 1.00 96.00 104 ILE A O 1
ATOM 809 N N . ARG A 1 105 ? -13.103 -1.186 13.584 1.00 93.94 105 ARG A N 1
ATOM 810 C CA . ARG A 1 105 ? -13.805 -1.205 14.875 1.00 93.94 105 ARG A CA 1
ATOM 811 C C . ARG A 1 105 ? -12.842 -0.895 16.018 1.00 93.94 105 ARG A C 1
ATOM 813 O O . ARG A 1 105 ? -11.826 -1.567 16.179 1.00 93.94 105 ARG A O 1
ATOM 820 N N . LEU A 1 106 ? -13.224 0.054 16.866 1.00 93.69 106 LEU A N 1
ATOM 821 C CA . LEU A 1 106 ? -12.552 0.317 18.131 1.00 93.69 106 LEU A CA 1
ATOM 822 C C . LEU A 1 106 ? -13.133 -0.586 19.224 1.00 93.69 106 LEU A C 1
ATOM 824 O O . LEU A 1 106 ? -14.346 -0.623 19.423 1.00 93.69 106 LEU A O 1
ATOM 828 N N . ASN A 1 107 ? -12.252 -1.264 19.963 1.00 92.00 107 ASN A N 1
ATOM 829 C CA . ASN A 1 107 ? -12.605 -2.116 21.104 1.00 92.00 107 ASN A CA 1
ATOM 830 C C . ASN A 1 107 ? -13.695 -3.177 20.803 1.00 92.00 107 ASN A C 1
ATOM 832 O O . ASN A 1 107 ? -14.701 -3.245 21.513 1.00 92.00 107 ASN A O 1
ATOM 836 N N . PRO A 1 108 ? -13.510 -4.043 19.787 1.00 86.50 108 PRO A N 1
ATOM 837 C CA . PRO A 1 108 ? -14.514 -5.048 19.419 1.00 86.50 108 PRO A CA 1
ATOM 838 C C . PRO A 1 108 ? -14.813 -6.060 20.539 1.00 86.50 108 PRO A C 1
ATOM 840 O O . PRO A 1 108 ? -15.890 -6.644 20.559 1.00 86.50 108 PRO A O 1
ATOM 843 N N . GLU A 1 109 ? -13.886 -6.239 21.483 1.00 85.88 109 GLU A N 1
ATOM 844 C CA . GLU A 1 109 ? -14.029 -7.143 22.633 1.00 85.88 109 GLU A CA 1
ATOM 845 C C . GLU A 1 109 ? -14.819 -6.526 23.805 1.00 85.88 109 GLU A C 1
ATOM 847 O O . GLU A 1 109 ? -15.034 -7.181 24.821 1.00 85.88 109 GLU A O 1
ATOM 852 N N . GLY A 1 110 ? -15.224 -5.251 23.715 1.00 88.12 110 GLY A N 1
ATOM 853 C CA . GLY A 1 110 ? -16.025 -4.597 24.755 1.00 88.12 110 GLY A CA 1
ATOM 854 C C . GLY A 1 110 ? -15.297 -4.425 26.094 1.00 88.12 110 GLY A C 1
ATOM 855 O O . GLY A 1 110 ? -15.924 -4.455 27.156 1.00 88.12 110 GLY A O 1
ATOM 856 N N . ARG A 1 111 ? -13.968 -4.242 26.076 1.00 90.69 111 ARG A N 1
ATOM 857 C CA . ARG A 1 111 ? -13.184 -4.011 27.300 1.00 90.69 111 ARG A CA 1
ATOM 858 C C . ARG A 1 111 ? -13.618 -2.717 27.992 1.00 90.69 111 ARG A C 1
ATOM 860 O O . ARG A 1 111 ? -13.838 -1.699 27.342 1.00 90.69 111 ARG A O 1
ATOM 867 N N . LYS A 1 112 ? -13.712 -2.768 29.320 1.00 92.56 112 LYS A N 1
ATOM 868 C CA . LYS A 1 112 ? -14.124 -1.650 30.181 1.00 92.56 112 LYS A CA 1
ATOM 869 C C . LYS A 1 112 ? -12.932 -0.760 30.533 1.00 92.56 112 LYS A C 1
ATOM 871 O O . LYS A 1 112 ? -11.827 -1.264 30.722 1.00 92.56 112 LYS A O 1
ATOM 876 N N . ILE A 1 113 ? -13.182 0.535 30.704 1.00 92.12 113 ILE A N 1
ATOM 877 C CA . ILE A 1 113 ? -12.254 1.481 31.330 1.00 92.12 113 ILE A CA 1
ATOM 878 C C . ILE A 1 113 ? -12.787 1.822 32.728 1.00 92.12 113 ILE A C 1
ATOM 880 O O . ILE A 1 113 ? -13.881 2.391 32.831 1.00 92.12 113 ILE A O 1
ATOM 884 N N . PRO A 1 114 ? -12.048 1.507 33.806 1.00 92.56 114 PRO A N 1
ATOM 885 C CA . PRO A 1 114 ? -12.416 1.929 35.153 1.00 92.56 114 PRO A CA 1
ATOM 886 C C . PRO A 1 114 ? -12.480 3.456 35.296 1.00 92.56 114 PRO A C 1
ATOM 888 O O . PRO A 1 114 ? -11.851 4.191 34.535 1.00 92.56 114 PRO A O 1
ATOM 891 N N . ALA A 1 115 ? -13.234 3.933 36.284 1.00 91.50 115 ALA A N 1
ATOM 892 C CA . ALA A 1 115 ? -13.311 5.355 36.613 1.00 91.50 115 ALA A CA 1
ATOM 893 C C . ALA A 1 115 ? -11.917 5.936 36.922 1.00 91.50 115 ALA A C 1
ATOM 895 O O . ALA A 1 115 ? -11.120 5.308 37.623 1.00 91.50 115 ALA A O 1
ATOM 896 N N . GLY A 1 116 ? -11.619 7.120 36.387 1.00 91.50 116 GLY A N 1
ATOM 897 C CA . GLY A 1 116 ? -10.352 7.829 36.590 1.00 91.50 116 GLY A CA 1
ATOM 898 C C . GLY A 1 116 ? -9.132 7.227 35.884 1.00 91.50 116 GLY A C 1
ATOM 899 O O . GLY A 1 116 ? -8.021 7.717 36.085 1.00 91.50 116 GLY A O 1
ATOM 900 N N . GLN A 1 117 ? -9.290 6.174 35.073 1.00 94.62 117 GLN A N 1
ATOM 901 C CA . GLN A 1 117 ? -8.167 5.503 34.412 1.00 94.62 117 GLN A CA 1
ATOM 902 C C . GLN A 1 117 ? -8.039 5.859 32.931 1.00 94.62 117 GLN A C 1
ATOM 904 O O . GLN A 1 117 ? -9.011 6.175 32.244 1.00 94.62 117 GLN A O 1
ATOM 909 N N . THR A 1 118 ? -6.808 5.753 32.431 1.00 93.81 118 THR A N 1
ATOM 910 C CA . THR A 1 118 ? -6.489 5.818 31.002 1.00 93.81 118 THR A CA 1
ATOM 911 C C . THR A 1 118 ? -6.114 4.433 30.507 1.00 93.81 118 THR A C 1
ATOM 913 O O . THR A 1 118 ? -5.223 3.796 31.064 1.00 93.81 118 THR A O 1
ATOM 916 N N . VAL A 1 119 ? -6.759 3.979 29.435 1.00 93.69 119 VAL A N 1
ATOM 917 C CA . VAL A 1 119 ? -6.464 2.698 28.785 1.00 93.69 119 VAL A CA 1
ATOM 918 C C . VAL A 1 119 ? -6.145 2.952 27.317 1.00 93.69 119 VAL A C 1
ATOM 920 O O . VAL A 1 119 ? -6.822 3.728 26.646 1.00 93.69 119 VAL A O 1
ATOM 923 N N . SER A 1 120 ? -5.096 2.301 26.814 1.00 93.06 120 SER A N 1
ATOM 924 C CA . SER A 1 120 ? -4.735 2.349 25.398 1.00 93.06 120 SER A CA 1
ATOM 925 C C . SER A 1 120 ? -5.361 1.171 24.659 1.00 93.06 120 SER A C 1
ATOM 927 O O . SER A 1 120 ? -5.095 0.011 24.979 1.00 93.06 120 SER A O 1
ATOM 929 N N . PHE A 1 121 ? -6.192 1.467 23.665 1.00 94.06 121 PHE A N 1
ATOM 930 C CA . PHE A 1 121 ? -6.798 0.471 22.794 1.00 94.06 121 PHE A CA 1
ATOM 931 C C . PHE A 1 121 ? -5.965 0.330 21.531 1.00 94.06 121 PHE A C 1
ATOM 933 O O . PHE A 1 121 ? -5.605 1.320 20.901 1.00 94.06 121 PHE A O 1
ATOM 940 N N . SER A 1 122 ? -5.661 -0.910 21.165 1.00 93.81 122 SER A N 1
ATOM 941 C CA . SER A 1 122 ? -4.994 -1.233 19.906 1.00 93.81 122 SER A CA 1
ATOM 942 C C . SER A 1 122 ? -6.029 -1.769 18.927 1.00 93.81 122 SER A C 1
ATOM 944 O O . SER A 1 122 ? -6.759 -2.701 19.266 1.00 93.81 122 SER A O 1
ATOM 946 N N . SER A 1 123 ? -6.102 -1.162 17.747 1.00 94.25 123 SER A N 1
ATOM 947 C CA . SER A 1 123 ? -6.918 -1.635 16.627 1.00 94.25 123 SER A CA 1
ATOM 948 C C . SER A 1 123 ? -5.999 -1.925 15.450 1.00 94.25 123 SER A C 1
ATOM 950 O O . SER A 1 123 ? -5.086 -1.150 15.176 1.00 94.25 123 SER A O 1
ATOM 952 N N . GLU A 1 124 ? -6.205 -3.048 14.775 1.00 93.62 124 GLU A N 1
ATOM 953 C CA . GLU A 1 124 ? -5.355 -3.473 13.665 1.00 93.62 124 GLU A CA 1
ATOM 954 C C . GLU A 1 124 ? -6.014 -3.137 12.331 1.00 93.62 124 GLU A C 1
ATOM 956 O O . GLU A 1 124 ? -7.152 -3.531 12.074 1.00 93.62 124 GLU A O 1
ATOM 961 N N . TRP A 1 125 ? -5.277 -2.444 11.470 1.00 93.88 125 TRP A N 1
ATOM 962 C CA . TRP A 1 125 ? -5.593 -2.327 10.058 1.00 93.88 125 TRP A CA 1
ATOM 963 C C . TRP A 1 125 ? -4.842 -3.411 9.291 1.00 93.88 125 TRP A C 1
ATOM 965 O O . TRP A 1 125 ? -3.612 -3.421 9.284 1.00 93.88 125 TRP A O 1
ATOM 975 N N . LYS A 1 126 ? -5.580 -4.322 8.652 1.00 91.56 126 LYS A N 1
ATOM 976 C CA . LYS A 1 126 ? -5.003 -5.462 7.923 1.00 91.56 126 LYS A CA 1
ATOM 977 C C . LYS A 1 126 ? -4.842 -5.222 6.419 1.00 91.56 126 LYS A C 1
ATOM 979 O O . LYS A 1 126 ? -4.476 -6.128 5.687 1.00 91.56 126 LYS A O 1
ATOM 984 N N . GLY A 1 127 ? -5.107 -4.000 5.955 1.00 91.38 127 GLY A N 1
ATOM 985 C CA . GLY A 1 127 ? -5.135 -3.648 4.536 1.00 91.38 127 GLY A CA 1
ATOM 986 C C . GLY A 1 127 ? -6.565 -3.521 4.018 1.00 91.38 127 GLY A C 1
ATOM 987 O O . GLY A 1 127 ? -7.459 -3.093 4.750 1.00 91.38 127 GLY A O 1
ATOM 988 N N . PHE A 1 128 ? -6.779 -3.864 2.755 1.00 91.00 128 PHE A N 1
ATOM 989 C CA . PHE A 1 128 ? -8.063 -3.719 2.078 1.00 91.00 128 PHE A CA 1
ATOM 990 C C . PHE A 1 128 ? -8.750 -5.077 1.969 1.00 91.00 128 PHE A C 1
ATOM 992 O O . PHE A 1 128 ? -8.213 -6.018 1.391 1.00 91.00 128 PHE A O 1
ATOM 999 N N . ALA A 1 129 ? -9.927 -5.189 2.565 1.00 90.31 129 ALA A N 1
ATOM 1000 C CA . ALA A 1 129 ? -10.730 -6.392 2.557 1.00 90.31 129 ALA A CA 1
ATOM 1001 C C . ALA A 1 129 ? -11.446 -6.544 1.214 1.00 90.31 129 ALA A C 1
ATOM 1003 O O . ALA A 1 129 ? -12.256 -5.704 0.820 1.00 90.31 129 ALA A O 1
ATOM 1004 N N . ASP A 1 130 ? -11.220 -7.671 0.553 1.00 88.00 130 ASP A N 1
ATOM 1005 C CA . ASP A 1 130 ? -11.985 -8.069 -0.618 1.00 88.00 130 ASP A CA 1
ATOM 1006 C C . ASP A 1 130 ? -12.754 -9.354 -0.319 1.00 88.00 130 ASP A C 1
ATOM 1008 O O . ASP A 1 130 ? -12.267 -10.282 0.332 1.00 88.00 130 ASP A O 1
ATOM 1012 N N . ARG A 1 131 ? -14.008 -9.390 -0.777 1.00 86.12 131 ARG A N 1
ATOM 1013 C CA . ARG A 1 131 ? -14.876 -10.558 -0.639 1.00 86.12 131 ARG A CA 1
ATOM 1014 C C . ARG A 1 131 ? -14.792 -11.397 -1.906 1.00 86.12 131 ARG A C 1
ATOM 1016 O O . ARG A 1 131 ? -15.022 -10.894 -3.002 1.00 86.12 131 ARG A O 1
ATOM 1023 N N . PHE A 1 132 ? -14.565 -12.691 -1.740 1.00 84.56 132 PHE A N 1
ATOM 1024 C CA . PHE A 1 132 ? -14.576 -13.671 -2.824 1.00 84.56 132 PHE A CA 1
ATOM 1025 C C . PHE A 1 132 ? -15.251 -14.958 -2.359 1.00 84.56 132 PHE A C 1
ATOM 1027 O O . PHE A 1 132 ? -15.569 -15.141 -1.185 1.00 84.56 132 PHE A O 1
ATOM 1034 N N . VAL A 1 133 ? -15.512 -15.850 -3.308 1.00 84.88 133 VAL A N 1
ATOM 1035 C CA . VAL A 1 133 ? -16.081 -17.169 -3.040 1.00 84.88 133 VAL A CA 1
ATOM 1036 C C . VAL A 1 133 ? -14.997 -18.196 -3.322 1.00 84.88 133 VAL A C 1
ATOM 1038 O O . VAL A 1 133 ? -14.546 -18.316 -4.460 1.00 84.88 133 VAL A O 1
ATOM 1041 N N . LYS A 1 134 ? -14.576 -18.925 -2.290 1.00 82.88 134 LYS A N 1
ATOM 1042 C CA . LYS A 1 134 ? -13.607 -20.017 -2.401 1.00 82.88 134 LYS A CA 1
ATOM 1043 C C . LYS A 1 134 ? -14.327 -21.319 -2.091 1.00 82.88 134 LYS A C 1
ATOM 1045 O O . LYS A 1 134 ? -14.920 -21.450 -1.026 1.00 82.88 134 LYS A O 1
ATOM 1050 N N . ASP A 1 135 ? -14.348 -22.234 -3.056 1.00 88.06 135 ASP A N 1
ATOM 1051 C CA . ASP A 1 135 ? -15.015 -23.537 -2.927 1.00 88.06 135 ASP A CA 1
ATOM 1052 C C . ASP A 1 135 ? -16.506 -23.433 -2.529 1.00 88.06 135 ASP A C 1
ATOM 1054 O O . ASP A 1 135 ? -17.032 -24.239 -1.767 1.00 88.06 135 ASP A O 1
ATOM 1058 N N . GLY A 1 136 ? -17.200 -22.401 -3.027 1.00 81.44 136 GLY A N 1
ATOM 1059 C CA . GLY A 1 136 ? -18.613 -22.137 -2.717 1.00 81.44 136 GLY A CA 1
ATOM 1060 C C . GLY A 1 136 ? -18.864 -21.445 -1.372 1.00 81.44 136 GLY A C 1
ATOM 1061 O O . GLY A 1 136 ? -20.008 -21.106 -1.074 1.00 81.44 136 GLY A O 1
ATOM 1062 N N . ILE A 1 137 ? -17.818 -21.182 -0.583 1.00 82.38 137 ILE A N 1
ATOM 1063 C CA . ILE A 1 137 ? -17.906 -20.522 0.722 1.00 82.38 137 ILE A CA 1
ATOM 1064 C C . ILE A 1 137 ? -17.469 -19.055 0.575 1.00 82.38 137 ILE A C 1
ATOM 1066 O O . ILE A 1 137 ? -16.386 -18.788 0.042 1.00 82.38 137 ILE A O 1
ATOM 1070 N N . PRO A 1 138 ? -18.281 -18.078 1.025 1.00 80.94 138 PRO A N 1
ATOM 1071 C CA . PRO A 1 138 ? -17.865 -16.682 1.047 1.00 80.94 138 PRO A CA 1
ATOM 1072 C C . PRO A 1 138 ? -16.697 -16.506 2.024 1.00 80.94 138 PRO A C 1
ATOM 1074 O O . PRO A 1 138 ? -16.783 -16.884 3.192 1.00 80.94 138 PRO A O 1
ATOM 1077 N N . SER A 1 139 ? -15.611 -15.917 1.539 1.00 83.88 139 SER A N 1
ATOM 1078 C CA . SER A 1 139 ? -14.396 -15.644 2.299 1.00 83.88 139 SER A CA 1
ATOM 1079 C C . SER A 1 139 ? -13.978 -14.185 2.124 1.00 83.88 139 SER A C 1
ATOM 1081 O O . SER A 1 139 ? -14.391 -13.508 1.176 1.00 83.88 139 SER A O 1
ATOM 1083 N N . ILE A 1 140 ? -13.201 -13.690 3.084 1.00 87.31 140 ILE A N 1
ATOM 1084 C CA . ILE A 1 140 ? -12.632 -12.345 3.070 1.00 87.31 140 ILE A CA 1
ATOM 1085 C C . ILE A 1 140 ? -11.128 -12.490 3.248 1.00 87.31 140 ILE A C 1
ATOM 1087 O O . ILE A 1 140 ? -10.668 -13.161 4.171 1.00 87.31 140 ILE A O 1
ATOM 1091 N N . GLU A 1 141 ? -10.384 -11.838 2.372 1.00 87.62 141 GLU A N 1
ATOM 1092 C CA . GLU A 1 141 ? -8.928 -11.779 2.378 1.00 87.62 141 GLU A CA 1
ATOM 1093 C C . GLU A 1 141 ? -8.560 -10.313 2.360 1.00 87.62 141 GLU A C 1
ATOM 1095 O O . GLU A 1 141 ? -9.243 -9.480 1.756 1.00 87.62 141 GLU A O 1
ATOM 1100 N N . PHE A 1 142 ? -7.498 -10.001 3.082 1.00 87.25 142 PHE A N 1
ATOM 1101 C CA . PHE A 1 142 ? -6.977 -8.659 3.104 1.00 87.25 142 PHE A CA 1
ATOM 1102 C C . PHE A 1 142 ? -5.821 -8.578 2.126 1.00 87.25 142 PHE A C 1
ATOM 1104 O O . PHE A 1 142 ? -4.830 -9.293 2.254 1.00 87.25 142 PHE A O 1
ATOM 1111 N N . SER A 1 143 ? -5.948 -7.682 1.159 1.00 85.06 143 SER A N 1
ATOM 1112 C CA . SER A 1 143 ? -4.834 -7.284 0.323 1.00 85.06 143 SER A CA 1
ATOM 1113 C C . SER A 1 143 ? -4.031 -6.214 1.052 1.00 85.06 143 SER A C 1
ATOM 1115 O O . SER A 1 143 ? -4.570 -5.234 1.579 1.00 85.06 143 SER A O 1
ATOM 1117 N N . SER A 1 144 ? -2.712 -6.394 1.089 1.00 84.06 144 SER A N 1
ATOM 1118 C CA . SER A 1 144 ? -1.833 -5.309 1.495 1.00 84.06 144 SER A CA 1
ATOM 1119 C C . SER A 1 144 ? -1.991 -4.148 0.512 1.00 84.06 144 SER A C 1
ATOM 1121 O O . SER A 1 144 ? -2.383 -4.348 -0.643 1.00 84.06 144 SER A O 1
ATOM 1123 N N . PRO A 1 145 ? -1.637 -2.926 0.913 1.00 79.06 145 PRO A N 1
ATOM 1124 C CA . PRO A 1 145 ? -1.726 -1.808 -0.004 1.00 79.06 145 PRO A CA 1
ATOM 1125 C C . PRO A 1 145 ? -0.902 -1.912 -1.288 1.00 79.06 145 PRO A C 1
ATOM 1127 O O . PRO A 1 145 ? -1.214 -1.247 -2.266 1.00 79.06 145 PRO A O 1
ATOM 1130 N N . LEU A 1 146 ? 0.127 -2.759 -1.286 1.00 73.00 146 LEU A N 1
ATOM 1131 C CA . LEU A 1 146 ? 0.930 -3.092 -2.460 1.00 73.00 146 LEU A CA 1
ATOM 1132 C C . LEU A 1 146 ? 0.143 -3.916 -3.497 1.00 73.00 146 LEU A C 1
ATOM 1134 O O . LEU A 1 146 ? 0.478 -3.892 -4.677 1.00 73.00 146 LEU A O 1
ATOM 1138 N N . GLY A 1 147 ? -0.858 -4.685 -3.056 1.00 62.19 147 GLY A N 1
ATOM 1139 C CA . GLY A 1 147 ? -1.667 -5.571 -3.898 1.00 62.19 147 GLY A CA 1
ATOM 1140 C C . GLY A 1 147 ? -3.069 -5.045 -4.212 1.00 62.19 147 GLY A C 1
ATOM 1141 O O . GLY A 1 147 ? -3.749 -5.616 -5.064 1.00 62.19 147 GLY A O 1
ATOM 1142 N N . HIS A 1 148 ? -3.519 -3.979 -3.546 1.00 62.16 148 HIS A N 1
ATOM 1143 C CA . HIS A 1 148 ? -4.852 -3.428 -3.761 1.00 62.16 148 HIS A CA 1
ATOM 1144 C C . HIS A 1 148 ? -4.858 -2.426 -4.923 1.00 62.16 148 HIS A C 1
ATOM 1146 O O . HIS A 1 148 ? -4.300 -1.337 -4.825 1.00 62.16 148 HIS A O 1
ATOM 1152 N N . GLY A 1 149 ? -5.500 -2.788 -6.035 1.00 57.78 149 GLY A N 1
ATOM 1153 C CA . GLY A 1 149 ? -5.738 -1.890 -7.175 1.00 57.78 149 GLY A CA 1
ATOM 1154 C C . GLY A 1 149 ? -4.548 -1.661 -8.117 1.00 57.78 149 GLY A C 1
ATOM 1155 O O . GLY A 1 149 ? -4.764 -1.274 -9.266 1.00 57.78 149 GLY A O 1
ATOM 1156 N N . ASP A 1 150 ? -3.320 -1.969 -7.697 1.00 56.47 150 ASP A N 1
ATOM 1157 C CA . ASP A 1 150 ? -2.132 -1.870 -8.547 1.00 56.47 150 ASP A CA 1
ATOM 1158 C C . ASP A 1 150 ? -2.023 -3.097 -9.466 1.00 56.47 150 ASP A C 1
ATOM 1160 O O . ASP A 1 150 ? -1.272 -4.046 -9.234 1.00 56.47 150 ASP A O 1
ATOM 1164 N N . SER A 1 151 ? -2.777 -3.088 -10.570 1.00 60.16 151 SER A N 1
ATOM 1165 C CA . SER A 1 151 ? -2.455 -3.960 -11.703 1.00 60.16 151 SER A CA 1
ATOM 1166 C C . SER A 1 151 ? -1.017 -3.665 -12.122 1.00 60.16 151 SER A C 1
ATOM 1168 O O . SER A 1 151 ? -0.709 -2.495 -12.363 1.00 60.16 151 SER A O 1
ATOM 1170 N N . ILE A 1 152 ? -0.157 -4.688 -12.223 1.00 63.47 152 ILE A N 1
ATOM 1171 C CA . ILE A 1 152 ? 1.233 -4.511 -12.672 1.00 63.47 152 ILE A CA 1
ATOM 1172 C C . ILE A 1 152 ? 1.191 -3.713 -13.979 1.00 63.47 152 ILE A C 1
ATOM 1174 O O . ILE A 1 152 ? 0.695 -4.218 -14.992 1.00 63.47 152 ILE A O 1
ATOM 1178 N N . PRO A 1 153 ? 1.649 -2.454 -13.969 1.00 63.62 153 PRO A N 1
ATOM 1179 C CA . PRO A 1 153 ? 1.404 -1.568 -15.087 1.00 63.62 153 PRO A CA 1
ATOM 1180 C C . PRO A 1 153 ? 2.215 -2.054 -16.287 1.00 63.62 153 PRO A C 1
ATOM 1182 O O . PRO A 1 153 ? 3.368 -2.451 -16.125 1.00 63.62 153 PRO A O 1
ATOM 1185 N N . SER A 1 154 ? 1.637 -2.003 -17.491 1.00 67.81 154 SER A N 1
ATOM 1186 C CA . SER A 1 154 ? 2.326 -2.412 -18.722 1.00 67.81 154 SER A CA 1
ATOM 1187 C C . SER A 1 154 ? 3.680 -1.712 -18.827 1.00 67.81 154 SER A C 1
ATOM 1189 O O . SER A 1 154 ? 3.759 -0.502 -18.641 1.00 67.81 154 SER A O 1
ATOM 1191 N N . PHE A 1 155 ? 4.759 -2.450 -19.056 1.00 72.69 155 PHE A N 1
ATOM 1192 C CA . PHE A 1 155 ? 6.116 -1.912 -18.970 1.00 72.69 155 PHE A CA 1
ATOM 1193 C C . PHE A 1 155 ? 6.869 -2.129 -20.278 1.00 72.69 155 PHE A C 1
ATOM 1195 O O . PHE A 1 155 ? 6.703 -3.145 -20.955 1.00 72.69 155 PHE A O 1
ATOM 1202 N N . ALA A 1 156 ? 7.676 -1.142 -20.656 1.00 76.75 156 ALA A N 1
ATOM 1203 C CA . ALA A 1 156 ? 8.501 -1.218 -21.851 1.00 76.75 156 ALA A CA 1
ATOM 1204 C C . ALA A 1 156 ? 9.780 -2.031 -21.599 1.00 76.75 156 ALA A C 1
ATOM 1206 O O . ALA A 1 156 ? 10.215 -2.214 -20.465 1.00 76.75 156 ALA A O 1
ATOM 1207 N N . LEU A 1 157 ? 10.437 -2.473 -22.677 1.00 73.94 157 LEU A N 1
ATOM 1208 C CA . LEU A 1 157 ? 11.680 -3.254 -22.598 1.00 73.94 157 LEU A CA 1
ATOM 1209 C C . LEU A 1 157 ? 12.789 -2.522 -21.811 1.00 73.94 157 LEU A C 1
ATOM 1211 O O . LEU A 1 157 ? 13.582 -3.156 -21.121 1.00 73.94 157 LEU A O 1
ATOM 1215 N N . TRP A 1 158 ? 12.844 -1.190 -21.912 1.00 79.56 158 TRP A N 1
ATOM 1216 C CA . TRP A 1 158 ? 13.807 -0.329 -21.211 1.00 79.56 158 TRP A CA 1
ATOM 1217 C C . TRP A 1 158 ? 13.370 0.067 -19.797 1.00 79.56 158 TRP A C 1
ATOM 1219 O O . TRP A 1 158 ? 14.070 0.835 -19.139 1.00 79.56 158 TRP A O 1
ATOM 1229 N N . GLU A 1 159 ? 12.234 -0.430 -19.317 1.00 82.38 159 GLU A N 1
ATOM 1230 C CA . GLU A 1 159 ? 11.746 -0.192 -17.962 1.00 82.38 159 GLU A CA 1
ATOM 1231 C C . GLU A 1 159 ? 12.024 -1.413 -17.076 1.00 82.38 159 GLU A C 1
ATOM 1233 O O . GLU A 1 159 ? 12.062 -2.562 -17.519 1.00 82.38 159 GLU A O 1
ATOM 1238 N N . LYS A 1 160 ? 12.241 -1.164 -15.788 1.00 83.44 160 LYS A N 1
ATOM 1239 C CA . LYS A 1 160 ? 12.292 -2.180 -14.738 1.00 83.44 160 LYS A CA 1
ATOM 1240 C C . LYS A 1 160 ? 11.309 -1.812 -13.633 1.00 83.44 160 LYS A C 1
ATOM 1242 O O . LYS A 1 160 ? 11.010 -0.636 -13.427 1.00 83.44 160 LYS A O 1
ATOM 1247 N N . LEU A 1 161 ? 10.822 -2.822 -12.926 1.00 80.56 161 LEU A N 1
ATOM 1248 C CA . LEU A 1 161 ? 10.016 -2.631 -11.727 1.00 80.56 161 LEU A CA 1
ATOM 1249 C C .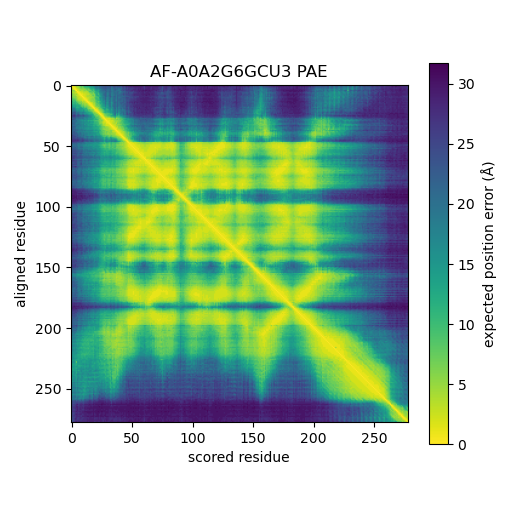 LEU A 1 161 ? 10.945 -2.689 -10.517 1.00 80.56 161 LEU A C 1
ATOM 1251 O O . LEU A 1 161 ? 11.724 -3.632 -10.383 1.00 80.56 161 LEU A O 1
ATOM 1255 N N . SER A 1 162 ? 10.861 -1.680 -9.662 1.00 79.75 162 SER A N 1
ATOM 1256 C CA . SER A 1 162 ? 11.592 -1.618 -8.400 1.00 79.75 162 SER A CA 1
ATOM 1257 C C . SER A 1 162 ? 10.586 -1.535 -7.259 1.00 79.75 162 SER A C 1
ATOM 1259 O O . SER A 1 162 ? 9.593 -0.811 -7.349 1.00 79.75 162 SER A O 1
ATOM 1261 N N . VAL A 1 163 ? 10.845 -2.284 -6.190 1.00 81.19 163 VAL A N 1
ATOM 1262 C CA . VAL A 1 163 ? 10.089 -2.175 -4.940 1.00 81.19 163 VAL A CA 1
ATOM 1263 C C . VAL A 1 163 ? 10.661 -1.012 -4.158 1.00 81.19 163 VAL A C 1
ATOM 1265 O O . VAL A 1 163 ? 11.870 -0.956 -3.933 1.00 81.19 163 VAL A O 1
ATOM 1268 N N . ILE A 1 164 ? 9.798 -0.077 -3.785 1.00 82.06 164 ILE A N 1
ATOM 1269 C CA . ILE A 1 164 ? 10.175 1.090 -3.001 1.00 82.06 164 ILE A CA 1
ATOM 1270 C C . ILE A 1 164 ? 9.379 1.076 -1.711 1.00 82.06 164 ILE A C 1
ATOM 1272 O O . ILE A 1 164 ? 8.149 1.003 -1.709 1.00 82.06 164 ILE A O 1
ATOM 1276 N N . GLU A 1 165 ? 10.114 1.174 -0.616 1.00 84.38 165 GLU A N 1
ATOM 1277 C CA . GLU A 1 165 ? 9.563 1.448 0.698 1.00 84.38 165 GLU A CA 1
ATOM 1278 C C . GLU A 1 165 ? 9.391 2.960 0.839 1.00 84.38 165 GLU A C 1
ATOM 1280 O O . GLU A 1 165 ? 10.286 3.753 0.545 1.00 84.38 165 GLU A O 1
ATOM 1285 N N . SER A 1 166 ? 8.200 3.365 1.244 1.00 86.00 166 SER A N 1
ATOM 1286 C CA . SER A 1 166 ? 7.796 4.755 1.414 1.00 86.00 166 SER A CA 1
ATOM 1287 C C . SER A 1 166 ? 6.915 4.870 2.644 1.00 86.00 166 SER A C 1
ATOM 1289 O O . SER A 1 166 ? 6.319 3.886 3.067 1.00 86.00 166 SER A O 1
ATOM 1291 N N . THR A 1 167 ? 6.782 6.064 3.196 1.00 90.12 167 THR A N 1
ATOM 1292 C CA . THR A 1 167 ? 5.806 6.332 4.253 1.00 90.12 167 THR A CA 1
ATOM 1293 C C . THR A 1 167 ? 4.654 7.111 3.644 1.00 90.12 167 THR A C 1
ATOM 1295 O O . THR A 1 167 ? 4.891 8.062 2.901 1.00 90.12 167 THR A O 1
ATOM 1298 N N . ARG A 1 168 ? 3.419 6.704 3.938 1.00 90.00 168 ARG A N 1
ATOM 1299 C CA . ARG A 1 168 ? 2.224 7.492 3.628 1.00 90.00 168 ARG A CA 1
ATOM 1300 C C . ARG A 1 168 ? 1.645 8.086 4.895 1.00 90.00 168 ARG A C 1
ATOM 1302 O O . ARG A 1 168 ? 1.602 7.422 5.935 1.00 90.00 168 ARG A O 1
ATOM 1309 N N . HIS A 1 169 ? 1.171 9.316 4.786 1.00 93.94 169 HIS A N 1
ATOM 1310 C CA . HIS A 1 169 ? 0.506 10.000 5.876 1.00 93.94 169 HIS A CA 1
ATOM 1311 C C . HIS A 1 169 ? -1.002 9.769 5.780 1.00 93.94 169 HIS A C 1
ATOM 1313 O O . HIS A 1 169 ? -1.626 9.960 4.739 1.00 93.94 169 HIS A O 1
ATOM 1319 N N . PHE A 1 170 ? -1.597 9.347 6.886 1.00 95.06 170 PHE A N 1
ATOM 1320 C CA . PHE A 1 170 ? -3.038 9.206 7.020 1.00 95.06 170 PHE A CA 1
ATOM 1321 C C . PHE A 1 170 ? -3.517 10.009 8.218 1.00 95.06 170 PHE A C 1
ATOM 1323 O O . PHE A 1 170 ? -2.781 10.237 9.175 1.00 95.06 170 PHE A O 1
ATOM 1330 N N . THR A 1 171 ? -4.781 10.403 8.198 1.00 97.38 171 THR A N 1
ATOM 1331 C CA . THR A 1 171 ? -5.466 10.926 9.376 1.00 97.38 171 THR A CA 1
ATOM 1332 C C . THR A 1 171 ? -6.533 9.929 9.795 1.00 97.38 171 THR A C 1
ATOM 1334 O O . THR A 1 171 ? -7.477 9.675 9.053 1.00 97.38 171 THR A O 1
ATOM 1337 N N . ALA A 1 172 ? -6.397 9.353 10.987 1.00 97.31 172 ALA A N 1
ATOM 1338 C CA . ALA A 1 172 ? -7.448 8.547 11.589 1.00 97.31 172 ALA A CA 1
ATOM 1339 C C . ALA A 1 172 ? -8.484 9.464 12.238 1.00 97.31 172 ALA A C 1
ATOM 1341 O O . ALA A 1 172 ? -8.210 10.080 13.269 1.00 97.31 172 ALA A O 1
ATOM 1342 N N . GLN A 1 173 ? -9.678 9.534 11.656 1.00 97.50 173 GLN A N 1
ATOM 1343 C CA . GLN A 1 173 ? -10.843 10.114 12.310 1.00 97.50 173 GLN A CA 1
ATOM 1344 C C . GLN A 1 173 ? -11.478 9.058 13.207 1.00 97.50 173 GLN A C 1
ATOM 1346 O O . GLN A 1 173 ? -11.991 8.039 12.740 1.00 97.50 173 GLN A O 1
ATOM 1351 N N . VAL A 1 174 ? -11.405 9.289 14.513 1.00 96.69 174 VAL A N 1
ATOM 1352 C CA . VAL A 1 174 ? -11.881 8.360 15.531 1.00 96.69 174 VAL A CA 1
ATOM 1353 C C . VAL A 1 174 ? -13.175 8.900 16.112 1.00 96.69 174 VAL A C 1
ATOM 1355 O O . VAL A 1 174 ? -13.186 9.981 16.697 1.00 96.69 174 VAL A O 1
ATOM 1358 N N . LYS A 1 175 ? -14.248 8.118 15.993 1.00 96.44 175 LYS A N 1
ATOM 1359 C CA . LYS A 1 175 ? -15.527 8.358 16.660 1.00 96.44 175 LYS A CA 1
ATOM 1360 C C . LYS A 1 175 ? -15.728 7.324 17.754 1.00 96.44 175 LYS A C 1
ATOM 1362 O O . LYS A 1 175 ? -15.778 6.128 17.467 1.00 96.44 175 LYS A O 1
ATOM 1367 N N . ILE A 1 176 ? -15.842 7.789 18.991 1.00 94.31 176 ILE A N 1
ATOM 1368 C CA . ILE A 1 176 ? -15.985 6.965 20.189 1.00 94.31 176 ILE A CA 1
ATOM 1369 C C . ILE A 1 176 ? -17.338 7.238 20.827 1.00 94.31 176 ILE A C 1
ATOM 1371 O O . ILE A 1 176 ? -17.713 8.383 21.053 1.00 94.31 176 ILE A O 1
ATOM 1375 N N . GLU A 1 177 ? -18.039 6.169 21.157 1.00 92.88 177 GLU A N 1
ATOM 1376 C CA . GLU A 1 177 ? -19.284 6.147 21.901 1.00 92.88 177 GLU A CA 1
ATOM 1377 C C . GLU A 1 177 ? -19.026 5.459 23.241 1.00 92.88 177 GLU A C 1
ATOM 1379 O O . GLU A 1 177 ? -18.597 4.301 23.300 1.00 92.88 177 GLU A O 1
ATOM 1384 N N . PHE A 1 178 ? -19.269 6.182 24.327 1.00 90.62 178 PHE A N 1
ATOM 1385 C CA . PHE A 1 178 ? -19.126 5.674 25.683 1.00 90.62 178 PHE A CA 1
ATOM 1386 C C . PHE A 1 178 ? -20.470 5.161 26.172 1.00 90.62 178 PHE A C 1
ATOM 1388 O O . PHE A 1 178 ? -21.427 5.928 26.269 1.00 90.62 178 PHE A O 1
ATOM 1395 N N . ARG A 1 179 ? -20.537 3.870 26.505 1.00 86.56 179 ARG A N 1
ATOM 1396 C CA . ARG A 1 179 ? -21.709 3.281 27.151 1.00 86.56 179 ARG A CA 1
ATOM 1397 C C . ARG A 1 179 ? -21.463 3.142 28.649 1.00 86.56 179 ARG A C 1
ATOM 1399 O O . ARG A 1 179 ? -20.569 2.398 29.067 1.00 86.56 179 ARG A O 1
ATOM 1406 N N . ASP A 1 180 ? -22.290 3.820 29.437 1.00 82.56 180 ASP A N 1
ATOM 1407 C CA . ASP A 1 180 ? -22.347 3.633 30.883 1.00 82.56 180 ASP A CA 1
ATOM 1408 C C . ASP A 1 180 ? -22.992 2.287 31.217 1.00 82.56 180 ASP A C 1
ATOM 1410 O O . ASP A 1 180 ? -24.038 1.916 30.682 1.00 82.56 180 ASP A O 1
ATOM 1414 N N . LEU A 1 181 ? -22.395 1.559 32.159 1.00 78.12 181 LEU A N 1
ATOM 1415 C CA . LEU A 1 181 ? -22.922 0.266 32.611 1.00 78.12 181 LEU A CA 1
ATOM 1416 C C . LEU A 1 181 ? -24.223 0.385 33.419 1.00 78.12 181 LEU A C 1
ATOM 1418 O O . LEU A 1 181 ? -24.896 -0.616 33.637 1.00 78.12 181 LEU A O 1
ATOM 1422 N N . ILE A 1 182 ? -24.562 1.596 33.863 1.00 79.56 182 ILE A N 1
ATOM 1423 C CA . ILE A 1 182 ? -25.714 1.890 34.729 1.00 79.56 182 ILE A CA 1
ATOM 1424 C C . ILE A 1 182 ? -26.903 2.430 33.899 1.00 79.56 182 ILE A C 1
ATOM 1426 O O . ILE A 1 182 ? -27.917 2.838 34.448 1.00 79.56 182 ILE A O 1
ATOM 1430 N N . GLY A 1 183 ? -26.813 2.406 32.561 1.00 67.31 183 GLY A N 1
ATOM 1431 C CA . GLY A 1 183 ? -27.890 2.874 31.676 1.00 67.31 183 GLY A CA 1
ATOM 1432 C C . GLY A 1 183 ? -27.951 4.397 31.514 1.00 67.31 183 GLY A C 1
ATOM 1433 O O . GLY A 1 183 ? -29.012 4.936 31.215 1.00 67.31 183 GLY A O 1
ATOM 1434 N N . GLY A 1 184 ? -26.824 5.081 31.733 1.00 67.75 184 GLY A N 1
ATOM 1435 C CA . GLY A 1 184 ? -26.677 6.519 31.506 1.00 67.75 184 GLY A CA 1
ATOM 1436 C C . GLY A 1 184 ? -26.643 6.906 30.023 1.00 67.75 184 GLY A C 1
ATOM 1437 O O . GLY A 1 184 ? -26.593 6.053 29.133 1.00 67.75 184 GLY A O 1
ATOM 1438 N N . GLU A 1 185 ? -26.658 8.214 29.764 1.00 72.38 185 GLU A N 1
ATOM 1439 C CA . GLU A 1 185 ? -26.589 8.781 28.415 1.00 72.38 185 GLU A CA 1
ATOM 1440 C C . GLU A 1 185 ? -25.283 8.400 27.702 1.00 72.38 185 GLU A C 1
ATOM 1442 O O . GLU A 1 185 ? -24.184 8.538 28.243 1.00 72.38 185 GLU A O 1
ATOM 1447 N N . THR A 1 186 ? -25.391 7.962 26.448 1.00 81.31 186 THR A N 1
ATOM 1448 C CA . THR A 1 186 ? -24.232 7.730 25.583 1.00 81.31 186 THR A CA 1
ATOM 1449 C C . THR A 1 186 ? -23.570 9.049 25.209 1.00 81.31 186 THR A C 1
ATOM 1451 O O . THR A 1 186 ? -24.168 9.877 24.521 1.00 81.31 186 THR A O 1
ATOM 1454 N N . LYS A 1 187 ? -22.308 9.226 25.609 1.00 85.88 187 LYS A N 1
ATOM 1455 C CA . LYS A 1 187 ? -21.479 10.352 25.159 1.00 85.88 187 LYS A CA 1
ATOM 1456 C C . LYS A 1 187 ? -20.717 9.972 23.899 1.00 85.88 187 LYS A C 1
ATOM 1458 O O . LYS A 1 187 ? -20.138 8.889 23.832 1.00 85.88 187 LYS A O 1
ATOM 1463 N N . ILE A 1 188 ? -20.693 10.883 22.932 1.00 90.44 188 ILE A N 1
ATOM 1464 C CA . ILE A 1 188 ? -19.948 10.738 21.680 1.00 90.44 188 ILE A CA 1
ATOM 1465 C C . ILE A 1 188 ? -18.755 11.692 21.722 1.00 90.44 188 ILE A C 1
ATOM 1467 O O . ILE A 1 188 ? -18.913 12.870 22.038 1.00 90.44 188 ILE A O 1
ATOM 1471 N N . GLN A 1 189 ? -17.568 11.186 21.406 1.00 92.00 189 GLN A N 1
ATOM 1472 C CA . GLN A 1 189 ? -16.347 11.969 21.264 1.00 92.00 189 GLN A CA 1
ATOM 1473 C C . GLN A 1 189 ? -15.724 11.692 19.901 1.00 92.00 189 GLN A C 1
ATOM 1475 O O . GLN A 1 189 ? -15.586 10.538 19.500 1.00 92.00 189 GLN A O 1
ATOM 1480 N N . GLU A 1 190 ? -15.312 12.751 19.216 1.00 95.19 190 GLU A N 1
ATOM 1481 C CA . GLU A 1 190 ? -14.643 12.666 17.923 1.00 95.19 190 GLU A CA 1
ATOM 1482 C C . GLU A 1 190 ? -13.305 13.406 17.991 1.00 95.19 190 GLU A C 1
ATOM 1484 O O . GLU A 1 190 ? -13.210 14.491 18.568 1.00 95.19 190 GLU A O 1
ATOM 1489 N N . PHE A 1 191 ? -12.254 12.807 17.439 1.00 94.94 191 PHE A N 1
ATOM 1490 C CA . PHE A 1 191 ? -10.953 13.455 17.282 1.00 94.94 191 PHE A CA 1
ATOM 1491 C C . PHE A 1 191 ? -10.202 12.874 16.086 1.00 94.94 191 PHE A C 1
ATOM 1493 O O . PHE A 1 191 ? -10.555 11.826 15.547 1.00 94.94 191 PHE A O 1
ATOM 1500 N N . SER A 1 192 ? -9.151 13.575 15.669 1.00 96.00 192 SER A N 1
ATOM 1501 C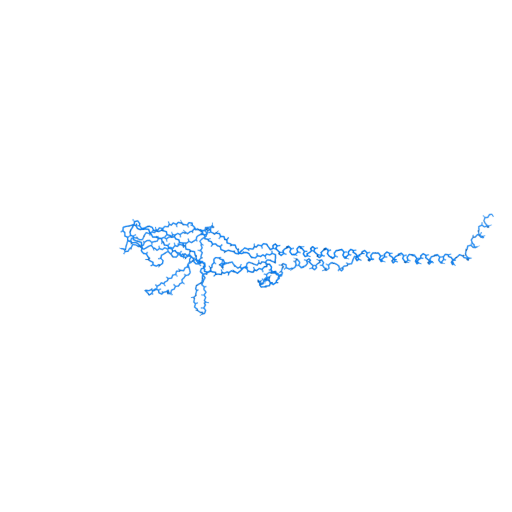 CA . SER A 1 192 ? -8.276 13.160 14.575 1.00 96.00 192 SER A CA 1
ATOM 1502 C C . SER A 1 192 ? -6.884 12.835 15.103 1.00 96.00 192 SER A C 1
ATOM 1504 O O . SER A 1 192 ? -6.354 13.563 15.942 1.00 96.00 192 SER A O 1
ATOM 1506 N N . LEU A 1 193 ? -6.293 11.753 14.605 1.00 95.62 193 LEU A N 1
ATOM 1507 C CA . LEU A 1 193 ? -4.940 11.318 14.941 1.00 95.62 193 LEU A CA 1
ATOM 1508 C C . LEU A 1 193 ? -4.117 11.188 13.649 1.00 95.62 193 LEU A C 1
ATOM 1510 O O . LEU A 1 193 ? -4.495 10.389 12.789 1.00 95.62 193 LEU A O 1
ATOM 1514 N N . PRO A 1 194 ? -3.010 11.933 13.483 1.00 96.50 194 PRO A N 1
ATOM 1515 C CA . PRO A 1 194 ? -2.110 11.724 12.357 1.00 96.50 194 PRO A CA 1
ATOM 1516 C C . PRO A 1 194 ? -1.383 10.382 12.507 1.00 96.50 194 PRO A C 1
ATOM 1518 O O . PRO A 1 194 ? -0.945 10.014 13.598 1.00 96.50 194 PRO A O 1
ATOM 1521 N N . LEU A 1 195 ? -1.264 9.654 11.404 1.00 95.62 195 LEU A N 1
ATOM 1522 C CA . LEU A 1 195 ? -0.635 8.345 11.315 1.00 95.62 195 LEU A CA 1
ATOM 1523 C C . LEU A 1 195 ? 0.397 8.344 10.193 1.00 95.62 195 LEU A C 1
ATOM 1525 O O . LEU A 1 195 ? 0.142 8.826 9.092 1.00 95.62 195 LEU A O 1
ATOM 1529 N N . GLU A 1 196 ? 1.541 7.734 10.468 1.00 93.62 196 GLU A N 1
ATOM 1530 C CA . GLU A 1 196 ? 2.570 7.445 9.476 1.00 93.62 196 GLU A CA 1
ATOM 1531 C C . GLU A 1 196 ? 2.583 5.942 9.238 1.00 93.62 196 GLU A C 1
ATOM 1533 O O . GLU A 1 196 ? 2.895 5.160 10.140 1.00 93.62 196 GLU A O 1
ATOM 1538 N N . VAL A 1 197 ? 2.183 5.532 8.038 1.00 91.19 197 VAL A N 1
ATOM 1539 C CA . VAL A 1 197 ? 2.039 4.121 7.693 1.00 91.19 197 VAL A CA 1
ATOM 1540 C C . VAL A 1 197 ? 3.132 3.745 6.696 1.00 91.19 197 VAL A C 1
ATOM 1542 O O . VAL A 1 197 ? 3.193 4.341 5.615 1.00 91.19 197 VAL A O 1
ATOM 1545 N N . PRO A 1 198 ? 3.986 2.755 7.012 1.00 86.94 198 PRO A N 1
ATOM 1546 C CA . PRO A 1 198 ? 4.938 2.236 6.046 1.00 86.94 198 PRO A CA 1
ATOM 1547 C C . PRO A 1 198 ? 4.178 1.551 4.907 1.00 86.94 198 PRO A C 1
ATOM 1549 O O . PRO A 1 198 ? 3.298 0.717 5.119 1.00 86.94 198 PRO A O 1
ATOM 1552 N N . TYR A 1 199 ? 4.524 1.929 3.688 1.00 80.44 199 TYR A N 1
ATOM 1553 C CA . TYR A 1 199 ? 3.932 1.476 2.444 1.00 80.44 199 TYR A CA 1
ATOM 1554 C C . TYR A 1 199 ? 5.026 0.954 1.534 1.00 80.44 199 TYR A C 1
ATOM 1556 O O . TYR A 1 199 ? 5.987 1.655 1.215 1.00 80.44 199 TYR A O 1
ATOM 1564 N N . VAL A 1 200 ? 4.828 -0.257 1.045 1.00 79.12 200 VAL A N 1
ATOM 1565 C CA . VAL A 1 200 ? 5.618 -0.792 -0.053 1.00 79.12 200 VAL A CA 1
ATOM 1566 C C . VAL A 1 200 ? 4.814 -0.558 -1.322 1.00 79.12 200 VAL A C 1
ATOM 1568 O O . VAL A 1 200 ? 3.630 -0.881 -1.358 1.00 79.12 200 VAL A O 1
ATOM 1571 N N . HIS A 1 201 ? 5.427 0.021 -2.350 1.00 78.19 201 HIS A N 1
ATOM 1572 C CA . HIS A 1 201 ? 4.798 0.178 -3.661 1.00 78.19 201 HIS A CA 1
ATOM 1573 C C . HIS A 1 201 ? 5.768 -0.204 -4.780 1.00 78.19 201 HIS A C 1
ATOM 1575 O O . HIS A 1 201 ? 6.991 -0.204 -4.607 1.00 78.19 201 HIS A O 1
ATOM 1581 N N . ILE A 1 202 ? 5.216 -0.535 -5.946 1.00 78.19 202 ILE A N 1
ATOM 1582 C CA . ILE A 1 202 ? 6.008 -0.834 -7.139 1.00 78.19 202 ILE A CA 1
ATOM 1583 C C . ILE A 1 202 ? 6.147 0.441 -7.950 1.00 78.19 202 ILE A C 1
ATOM 1585 O O . ILE A 1 202 ? 5.160 1.036 -8.378 1.00 78.19 202 ILE A O 1
ATOM 1589 N N . LYS A 1 203 ? 7.386 0.839 -8.219 1.00 83.00 203 LYS A N 1
ATOM 1590 C CA . LYS A 1 203 ? 7.676 1.956 -9.110 1.00 83.00 203 LYS A CA 1
ATOM 1591 C C . LYS A 1 203 ? 8.299 1.454 -10.402 1.00 83.00 203 LYS A C 1
ATOM 1593 O O . LYS A 1 203 ? 9.163 0.576 -10.404 1.00 83.00 203 LYS A O 1
ATOM 1598 N N . LYS A 1 204 ? 7.890 2.065 -11.514 1.00 84.25 204 LYS A N 1
ATOM 1599 C CA . LYS A 1 204 ? 8.599 1.938 -12.787 1.00 84.25 204 LYS A CA 1
ATOM 1600 C C . LYS A 1 204 ? 9.848 2.801 -12.773 1.00 84.25 204 LYS A C 1
ATOM 1602 O O . LYS A 1 204 ? 9.787 4.008 -12.545 1.00 84.25 204 LYS A O 1
ATOM 1607 N N . GLU A 1 205 ? 10.970 2.181 -13.078 1.00 85.88 205 GLU A N 1
ATOM 1608 C CA . GLU A 1 205 ? 12.249 2.850 -13.222 1.00 85.88 205 GLU A CA 1
ATOM 1609 C C . GLU A 1 205 ? 12.874 2.528 -14.570 1.00 85.88 205 GLU A C 1
ATOM 1611 O O . GLU A 1 205 ? 12.574 1.524 -15.213 1.00 85.88 205 GLU A O 1
ATOM 1616 N N . PHE A 1 206 ? 13.797 3.379 -14.991 1.00 86.44 206 PHE A N 1
ATOM 1617 C CA . PHE A 1 206 ? 14.551 3.155 -16.208 1.00 86.44 206 PHE A CA 1
ATOM 1618 C C . PHE A 1 206 ? 15.639 2.092 -15.995 1.00 86.44 206 PHE A C 1
ATOM 1620 O O . PHE A 1 206 ? 16.397 2.136 -15.020 1.00 86.44 206 PHE A O 1
ATOM 1627 N N . ASN A 1 207 ? 15.748 1.135 -16.916 1.00 87.12 207 ASN A N 1
ATOM 1628 C CA . ASN A 1 207 ? 16.765 0.091 -16.876 1.00 87.12 207 ASN A CA 1
ATOM 1629 C C . ASN A 1 207 ? 18.059 0.560 -17.561 1.00 87.12 207 ASN A C 1
ATOM 1631 O O . ASN A 1 207 ? 18.347 0.228 -18.714 1.00 87.12 207 ASN A O 1
ATOM 1635 N N . TRP A 1 208 ? 18.864 1.322 -16.818 1.00 85.12 208 TRP A N 1
ATOM 1636 C CA . TRP A 1 208 ? 20.166 1.812 -17.284 1.00 85.12 208 TRP A CA 1
ATOM 1637 C C . TRP A 1 208 ? 21.124 0.694 -17.714 1.00 85.12 208 TRP A C 1
ATOM 1639 O O . TRP A 1 208 ? 21.879 0.880 -18.667 1.00 85.12 208 TRP A O 1
ATOM 1649 N N . GLY A 1 209 ? 21.073 -0.472 -17.060 1.00 83.38 209 GLY A N 1
ATOM 1650 C CA . GLY A 1 209 ? 21.921 -1.618 -17.398 1.00 83.38 209 GLY A CA 1
ATOM 1651 C C . GLY A 1 209 ? 21.643 -2.150 -18.804 1.00 83.38 209 GLY A C 1
ATOM 1652 O O . GLY A 1 209 ? 22.569 -2.306 -19.602 1.00 83.38 209 GLY A O 1
ATOM 1653 N N . LEU A 1 210 ? 20.364 -2.342 -19.147 1.00 83.19 210 LEU A N 1
ATOM 1654 C CA . LEU A 1 210 ? 19.968 -2.748 -20.498 1.00 83.19 210 LEU A CA 1
ATOM 1655 C C . LEU A 1 210 ? 20.386 -1.705 -21.539 1.00 83.19 210 LEU A C 1
ATOM 1657 O O . LEU A 1 210 ? 20.929 -2.050 -22.589 1.00 83.19 210 LEU A O 1
ATOM 1661 N N . MET A 1 211 ? 20.164 -0.425 -21.243 1.00 83.88 211 MET A N 1
ATOM 1662 C CA . MET A 1 211 ? 20.506 0.655 -22.167 1.00 83.88 211 MET A CA 1
ATOM 1663 C C . MET A 1 211 ? 22.003 0.743 -22.433 1.00 83.88 211 MET A C 1
ATOM 1665 O O . MET A 1 211 ? 22.406 0.948 -23.577 1.00 83.88 211 MET A O 1
ATOM 1669 N N . LEU A 1 212 ? 22.835 0.519 -21.417 1.00 86.50 212 LEU A N 1
ATOM 1670 C CA . LEU A 1 212 ? 24.281 0.472 -21.587 1.00 86.50 212 LEU A CA 1
ATOM 1671 C C . LEU A 1 212 ? 24.697 -0.673 -22.521 1.00 86.50 212 LEU A C 1
ATOM 1673 O O . LEU A 1 212 ? 25.500 -0.454 -23.426 1.00 86.50 212 LEU A O 1
ATOM 1677 N N . ILE A 1 213 ? 24.108 -1.863 -22.374 1.00 84.75 213 ILE A N 1
ATOM 1678 C CA . ILE A 1 213 ? 24.378 -3.012 -23.256 1.00 84.75 213 ILE A CA 1
ATOM 1679 C C . ILE A 1 213 ? 23.980 -2.705 -24.696 1.00 84.75 213 ILE A C 1
ATOM 1681 O O . ILE A 1 213 ? 24.742 -2.982 -25.621 1.00 84.75 213 ILE A O 1
ATOM 1685 N N . VAL A 1 214 ? 22.809 -2.099 -24.891 1.00 85.12 214 VAL A N 1
ATOM 1686 C CA . VAL A 1 214 ? 22.326 -1.693 -26.213 1.00 85.12 214 VAL A CA 1
ATOM 1687 C C . VAL A 1 214 ? 23.283 -0.691 -26.861 1.00 85.12 214 VAL A C 1
ATOM 1689 O O . VAL A 1 214 ? 23.700 -0.889 -28.003 1.00 85.12 214 VAL A O 1
ATOM 1692 N N . VAL A 1 215 ? 23.670 0.361 -26.136 1.00 87.50 215 VAL A N 1
ATOM 1693 C CA . VAL A 1 215 ? 24.570 1.407 -26.645 1.00 87.50 215 VAL A CA 1
ATOM 1694 C C . VAL A 1 215 ? 25.944 0.829 -26.986 1.00 87.50 215 VAL A C 1
ATOM 1696 O O . VAL A 1 215 ? 26.464 1.084 -28.074 1.00 87.50 215 VAL A O 1
ATOM 1699 N N . VAL A 1 216 ? 26.513 0.002 -26.105 1.00 89.69 216 VAL A N 1
ATOM 1700 C CA . VAL A 1 216 ? 27.801 -0.668 -26.338 1.00 89.69 216 VAL A CA 1
ATOM 1701 C C . VAL A 1 216 ? 27.713 -1.633 -27.521 1.00 89.69 216 VAL A C 1
ATOM 1703 O O . VAL A 1 216 ? 28.604 -1.638 -28.370 1.00 89.69 216 VAL A O 1
ATOM 1706 N N . GLY A 1 217 ? 26.631 -2.406 -27.630 1.00 88.50 217 GLY A N 1
ATOM 1707 C CA . GLY A 1 217 ? 26.398 -3.337 -28.734 1.00 88.50 217 GLY A CA 1
ATOM 1708 C C . GLY A 1 217 ? 26.314 -2.630 -30.087 1.00 88.50 217 GLY A C 1
ATOM 1709 O O . GLY A 1 217 ? 26.987 -3.031 -31.039 1.00 88.50 217 GLY A O 1
ATOM 1710 N N . ILE A 1 218 ? 25.561 -1.528 -30.168 1.00 88.44 218 ILE A N 1
ATOM 1711 C CA . ILE A 1 218 ? 25.495 -0.686 -31.371 1.00 88.44 218 ILE A CA 1
ATOM 1712 C C . ILE A 1 218 ? 26.882 -0.113 -31.693 1.00 88.44 218 ILE A C 1
ATOM 1714 O O . ILE A 1 218 ? 27.325 -0.190 -32.841 1.00 88.44 218 ILE A O 1
ATOM 1718 N N . GLY A 1 219 ? 27.594 0.405 -30.688 1.00 90.81 219 GLY A N 1
ATOM 1719 C CA . GLY A 1 219 ? 28.955 0.922 -30.841 1.00 90.81 219 GLY A CA 1
ATOM 1720 C C . GLY A 1 219 ? 29.922 -0.116 -31.419 1.00 90.81 219 GLY A C 1
ATOM 1721 O O . GLY A 1 219 ? 30.631 0.177 -32.382 1.00 90.81 219 GLY A O 1
ATOM 1722 N N . LEU A 1 220 ? 29.896 -1.349 -30.904 1.00 91.19 220 LEU A N 1
ATOM 1723 C CA . LEU A 1 220 ? 30.700 -2.476 -31.390 1.00 91.19 220 LEU A CA 1
ATOM 1724 C C . LEU A 1 220 ? 30.383 -2.837 -32.844 1.00 91.19 220 LEU A C 1
ATOM 1726 O O . LEU A 1 220 ? 31.297 -3.025 -33.648 1.00 91.19 220 LEU A O 1
ATOM 1730 N N . VAL A 1 221 ? 29.100 -2.898 -33.212 1.00 87.25 221 VAL A N 1
ATOM 1731 C CA . VAL A 1 221 ? 28.686 -3.181 -34.595 1.00 87.25 221 VAL A CA 1
ATOM 1732 C C . VAL A 1 221 ? 29.187 -2.092 -35.539 1.00 87.25 221 VAL A C 1
ATOM 1734 O O . VAL A 1 221 ? 29.770 -2.401 -36.580 1.00 87.25 221 VAL A O 1
ATOM 1737 N N . LEU A 1 222 ? 29.013 -0.818 -35.180 1.00 88.00 222 LEU A N 1
ATOM 1738 C CA . LEU A 1 222 ? 29.510 0.298 -35.984 1.00 88.00 222 LEU A CA 1
ATOM 1739 C C . LEU A 1 222 ? 31.039 0.246 -36.105 1.00 88.00 222 LEU A C 1
ATOM 1741 O O . LEU A 1 222 ? 31.568 0.383 -37.210 1.00 88.00 222 LEU A O 1
ATOM 1745 N N . PHE A 1 223 ? 31.743 -0.035 -35.008 1.00 89.94 223 PHE A N 1
ATOM 1746 C CA . PHE A 1 223 ? 33.199 -0.135 -34.984 1.00 89.94 223 PHE A CA 1
ATOM 1747 C C . PHE A 1 223 ? 33.740 -1.292 -35.832 1.00 89.94 223 PHE A C 1
ATOM 1749 O O . PHE A 1 223 ? 34.744 -1.120 -36.510 1.00 89.94 223 PHE A O 1
ATOM 1756 N N . LEU A 1 224 ? 33.084 -2.455 -35.862 1.00 89.19 224 LEU A N 1
ATOM 1757 C CA . LEU A 1 224 ? 33.565 -3.613 -36.627 1.00 89.19 224 LEU A CA 1
ATOM 1758 C C . LEU A 1 224 ? 33.130 -3.590 -38.099 1.00 89.19 224 LEU A C 1
ATOM 1760 O O . LEU A 1 224 ? 33.885 -3.989 -38.991 1.00 89.19 224 LEU A O 1
ATOM 1764 N N . VAL A 1 225 ? 31.908 -3.133 -38.384 1.00 87.25 225 VAL A N 1
ATOM 1765 C CA . VAL A 1 225 ? 31.319 -3.218 -39.730 1.00 87.25 225 VAL A CA 1
ATOM 1766 C C . VAL A 1 225 ? 31.754 -2.053 -40.617 1.00 87.25 225 VAL A C 1
ATOM 1768 O O . VAL A 1 225 ? 31.989 -2.250 -41.814 1.00 87.25 225 VAL A O 1
ATOM 1771 N N . ILE A 1 226 ? 31.876 -0.838 -40.071 1.00 84.25 226 ILE A N 1
ATOM 1772 C CA . ILE A 1 226 ? 32.208 0.350 -40.874 1.00 84.25 226 ILE A CA 1
ATOM 1773 C C . ILE A 1 226 ? 33.621 0.265 -41.479 1.00 84.25 226 ILE A C 1
ATOM 1775 O O . ILE A 1 226 ? 33.740 0.510 -42.685 1.00 84.25 226 ILE A O 1
ATOM 1779 N N . PRO A 1 227 ? 34.689 -0.101 -40.740 1.00 84.25 227 PRO A N 1
ATOM 1780 C CA . PRO A 1 227 ? 36.037 -0.181 -41.303 1.00 84.25 227 PRO A CA 1
ATOM 1781 C C . PRO A 1 227 ? 36.146 -1.249 -42.388 1.00 84.25 227 PRO A C 1
ATOM 1783 O O . PRO A 1 227 ? 36.589 -0.940 -43.493 1.00 84.25 227 PRO A O 1
ATOM 1786 N N . ARG A 1 228 ? 35.618 -2.457 -42.137 1.00 80.88 228 ARG A N 1
ATOM 1787 C CA . ARG A 1 228 ? 35.579 -3.538 -43.138 1.00 80.88 228 ARG A CA 1
ATOM 1788 C C . ARG A 1 228 ? 34.863 -3.106 -44.413 1.00 80.88 228 ARG A C 1
ATOM 1790 O O . ARG A 1 228 ? 35.304 -3.407 -45.518 1.00 80.88 228 ARG A O 1
ATOM 1797 N N . ARG A 1 229 ? 33.772 -2.340 -44.297 1.00 78.50 229 ARG A N 1
ATOM 1798 C CA . ARG A 1 229 ? 33.104 -1.767 -45.474 1.00 78.50 229 ARG A CA 1
ATOM 1799 C C . ARG A 1 229 ? 33.975 -0.763 -46.210 1.00 78.50 229 ARG A C 1
ATOM 1801 O O . ARG A 1 229 ? 33.993 -0.792 -47.438 1.00 78.50 229 ARG A O 1
ATOM 1808 N N . ARG A 1 230 ? 34.670 0.125 -45.496 1.00 80.81 230 ARG A N 1
ATOM 1809 C CA . ARG A 1 230 ? 35.581 1.095 -46.120 1.00 80.81 230 ARG A CA 1
ATOM 1810 C C . ARG A 1 230 ? 36.689 0.380 -46.890 1.00 80.81 230 ARG A C 1
ATOM 1812 O O . ARG A 1 230 ? 36.993 0.799 -48.001 1.00 80.81 230 ARG A O 1
ATOM 1819 N N . GLU A 1 231 ? 37.233 -0.707 -46.352 1.00 86.69 231 GLU A N 1
ATOM 1820 C CA . GLU A 1 231 ? 38.233 -1.539 -47.032 1.00 86.69 231 GLU A CA 1
ATOM 1821 C C . GLU A 1 231 ? 37.671 -2.207 -48.289 1.00 86.69 231 GLU A C 1
ATOM 1823 O O . GLU A 1 231 ? 38.228 -2.028 -49.368 1.00 86.69 231 GLU A O 1
ATOM 1828 N N . ILE A 1 232 ? 36.510 -2.863 -48.195 1.00 84.38 232 ILE A N 1
ATOM 1829 C CA . ILE A 1 232 ? 35.855 -3.497 -49.352 1.00 84.38 232 ILE A CA 1
ATOM 1830 C C . ILE A 1 232 ? 35.534 -2.467 -50.448 1.00 84.38 232 ILE A C 1
ATOM 1832 O O . ILE A 1 232 ? 35.664 -2.753 -51.640 1.00 84.38 232 ILE A O 1
ATOM 1836 N N . ILE A 1 233 ? 35.100 -1.260 -50.073 1.00 84.12 233 ILE A N 1
ATOM 1837 C CA . ILE A 1 233 ? 34.825 -0.178 -51.029 1.00 84.12 233 ILE A CA 1
ATOM 1838 C C . ILE A 1 233 ? 36.127 0.308 -51.679 1.00 84.12 233 ILE A C 1
ATOM 1840 O O . ILE A 1 233 ? 36.161 0.474 -52.898 1.00 84.12 233 ILE A O 1
ATOM 1844 N N . LYS A 1 234 ? 37.204 0.494 -50.902 1.00 87.19 234 LYS A N 1
ATOM 1845 C CA . LYS A 1 234 ? 38.526 0.863 -51.434 1.00 87.19 234 LYS A CA 1
ATOM 1846 C C . LYS A 1 234 ? 39.041 -0.183 -52.424 1.00 87.19 234 LYS A C 1
ATOM 1848 O O . LYS A 1 234 ? 39.449 0.191 -53.520 1.00 87.19 234 LYS A O 1
ATOM 1853 N N . GLU A 1 235 ? 38.949 -1.468 -52.088 1.00 88.44 235 GLU A N 1
ATOM 1854 C CA . GLU A 1 235 ? 39.387 -2.567 -52.956 1.00 88.44 235 GLU A CA 1
ATOM 1855 C C . GLU A 1 235 ? 38.582 -2.611 -54.266 1.00 88.44 235 GLU A C 1
ATOM 1857 O O . GLU A 1 235 ? 39.153 -2.711 -55.355 1.00 88.44 235 GLU A O 1
ATOM 1862 N N . LYS A 1 236 ? 37.251 -2.470 -54.193 1.00 86.94 236 LYS A N 1
ATOM 1863 C CA . LYS A 1 236 ? 36.392 -2.409 -55.389 1.00 86.94 236 LYS A CA 1
ATOM 1864 C C . LYS A 1 236 ? 36.726 -1.216 -56.281 1.00 86.94 236 LYS A C 1
ATOM 1866 O O . LYS A 1 236 ? 36.794 -1.377 -57.498 1.00 86.94 236 LYS A O 1
ATOM 1871 N N . ASN A 1 237 ? 36.964 -0.046 -55.690 1.00 87.12 237 ASN A N 1
ATOM 1872 C CA . ASN A 1 237 ? 37.333 1.153 -56.438 1.00 87.12 237 ASN A CA 1
ATOM 1873 C C . ASN A 1 237 ? 38.706 0.996 -57.109 1.00 87.12 237 ASN A C 1
ATOM 1875 O O . ASN A 1 237 ? 38.850 1.345 -58.276 1.00 87.12 237 ASN A O 1
ATOM 1879 N N . GLN A 1 238 ? 39.694 0.406 -56.427 1.00 91.12 238 GLN A N 1
ATOM 1880 C CA . GLN A 1 238 ? 41.010 0.128 -57.014 1.00 91.12 238 GLN A CA 1
ATOM 1881 C C . GLN A 1 238 ? 40.930 -0.859 -58.186 1.00 91.12 238 GLN A C 1
ATOM 1883 O O . GLN A 1 238 ? 41.511 -0.598 -59.238 1.00 91.12 238 GLN A O 1
ATOM 1888 N N . LYS A 1 239 ? 40.163 -1.951 -58.052 1.00 90.38 239 LYS A N 1
ATOM 1889 C CA . LYS A 1 239 ? 39.941 -2.906 -59.154 1.00 90.38 239 LYS A CA 1
ATOM 1890 C C . LYS A 1 239 ? 39.267 -2.245 -60.360 1.00 90.38 239 LYS A C 1
ATOM 1892 O O . LYS A 1 239 ? 39.666 -2.502 -61.492 1.00 90.38 239 LYS A O 1
ATOM 1897 N N . ALA A 1 240 ? 38.285 -1.370 -60.130 1.00 87.12 240 ALA A N 1
ATOM 1898 C CA . ALA A 1 240 ? 37.626 -0.623 -61.201 1.00 87.12 240 ALA A CA 1
ATOM 1899 C C . ALA A 1 240 ? 38.598 0.324 -61.930 1.00 87.12 240 ALA A C 1
ATOM 1901 O O . ALA A 1 240 ? 38.606 0.362 -63.159 1.00 87.12 240 ALA A O 1
ATOM 1902 N N . ILE A 1 241 ? 39.460 1.030 -61.189 1.00 88.81 241 ILE A N 1
ATOM 1903 C CA . ILE A 1 241 ? 40.493 1.903 -61.769 1.00 88.81 241 ILE A CA 1
ATOM 1904 C C . ILE A 1 241 ? 41.489 1.086 -62.608 1.00 88.81 241 ILE A C 1
ATOM 1906 O O . ILE A 1 241 ? 41.754 1.438 -63.755 1.00 88.81 241 ILE A O 1
ATOM 1910 N N . GLN A 1 242 ? 41.983 -0.047 -62.099 1.00 91.75 242 GLN A N 1
ATOM 1911 C CA . GLN A 1 242 ? 42.907 -0.921 -62.841 1.00 91.75 242 GLN A CA 1
ATOM 1912 C C . GLN A 1 242 ? 42.289 -1.489 -64.129 1.00 91.75 242 GLN A C 1
ATOM 1914 O O . GLN A 1 242 ? 42.963 -1.613 -65.159 1.00 91.75 242 GLN A O 1
ATOM 1919 N N . LEU A 1 243 ? 40.999 -1.828 -64.097 1.00 92.75 243 LEU A N 1
ATOM 1920 C CA . LEU A 1 243 ? 40.274 -2.306 -65.272 1.00 92.75 243 LEU A CA 1
ATOM 1921 C C . LEU A 1 243 ? 40.166 -1.203 -66.339 1.00 92.75 243 LEU A C 1
ATOM 1923 O O . LEU A 1 243 ? 40.496 -1.438 -67.500 1.00 92.75 243 LEU A O 1
ATOM 1927 N N . LEU A 1 244 ? 39.836 0.028 -65.939 1.00 88.56 244 LEU A N 1
ATOM 1928 C CA . LEU A 1 244 ? 39.817 1.182 -66.845 1.00 88.56 244 LEU A CA 1
ATOM 1929 C C . LEU A 1 244 ? 41.207 1.488 -67.433 1.00 88.56 244 LEU A C 1
ATOM 1931 O O . LEU A 1 244 ? 41.342 1.743 -68.633 1.00 88.56 244 LEU A O 1
ATOM 1935 N N . GLU A 1 245 ? 42.274 1.410 -66.637 1.00 90.25 245 GLU A N 1
ATOM 1936 C CA . GLU A 1 245 ? 43.647 1.599 -67.128 1.00 90.25 245 GLU A CA 1
ATOM 1937 C C . GLU A 1 245 ? 44.083 0.516 -68.126 1.00 90.25 245 GLU A C 1
ATOM 1939 O O . GLU A 1 245 ? 44.794 0.784 -69.100 1.00 90.25 245 GLU A O 1
ATOM 1944 N N . THR A 1 246 ? 43.677 -0.733 -67.904 1.00 91.06 246 THR A N 1
ATOM 1945 C CA . THR A 1 246 ? 44.013 -1.829 -68.822 1.00 91.06 246 THR A CA 1
ATOM 1946 C C . THR A 1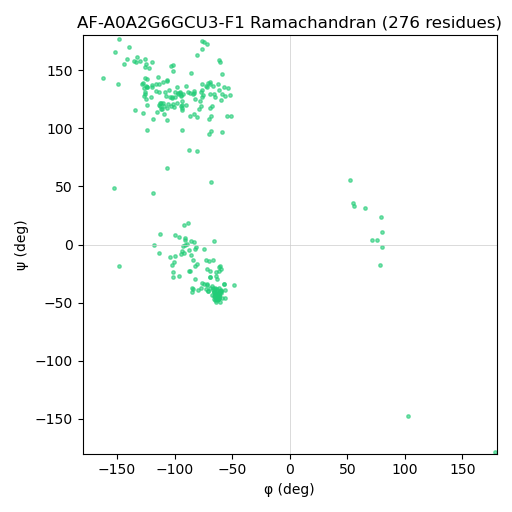 246 ? 43.227 -1.738 -70.127 1.00 91.06 246 THR A C 1
ATOM 1948 O O . THR A 1 246 ? 43.801 -1.971 -71.196 1.00 91.06 246 THR A O 1
ATOM 1951 N N . GLU A 1 247 ? 41.954 -1.346 -70.081 1.00 91.00 247 GLU A N 1
ATOM 1952 C CA . GLU A 1 247 ? 41.142 -1.090 -71.274 1.00 91.00 247 GLU A CA 1
ATOM 1953 C C . GLU A 1 247 ? 41.672 0.091 -72.094 1.00 91.00 247 GLU A C 1
ATOM 1955 O O . GLU A 1 247 ? 41.863 -0.040 -73.308 1.00 91.00 247 GLU A O 1
ATOM 1960 N N . THR A 1 248 ? 42.015 1.206 -71.446 1.00 89.06 248 THR A N 1
ATOM 1961 C CA . THR A 1 248 ? 42.601 2.382 -72.115 1.00 89.06 248 THR A CA 1
ATOM 1962 C C . THR A 1 248 ? 43.957 2.063 -72.751 1.00 89.06 248 THR A C 1
ATOM 1964 O O . THR A 1 248 ? 44.182 2.393 -73.919 1.00 89.06 248 THR A O 1
ATOM 1967 N N . LYS A 1 249 ? 44.843 1.322 -72.067 1.00 90.69 249 LYS A N 1
ATOM 1968 C CA . LYS A 1 249 ? 46.114 0.840 -72.650 1.00 90.69 249 LYS A CA 1
ATOM 1969 C C . LYS A 1 249 ? 45.891 -0.078 -73.858 1.00 90.69 249 LYS A C 1
ATOM 1971 O O . LYS A 1 249 ? 46.596 0.049 -74.865 1.00 90.69 249 LYS A O 1
ATOM 1976 N N . LYS A 1 250 ? 44.917 -0.997 -73.797 1.00 90.00 250 LYS A N 1
ATOM 1977 C CA . LYS A 1 250 ? 44.549 -1.869 -74.931 1.00 90.00 250 LYS A CA 1
ATOM 1978 C C . LYS A 1 250 ? 44.021 -1.052 -76.116 1.00 90.00 250 LYS A C 1
ATOM 1980 O O . LYS A 1 250 ? 44.419 -1.316 -77.253 1.00 90.00 250 LYS A O 1
ATOM 1985 N N . ALA A 1 251 ? 43.175 -0.053 -75.866 1.00 85.00 251 ALA A N 1
ATOM 1986 C CA . ALA A 1 251 ? 42.658 0.848 -76.893 1.00 85.00 251 ALA A CA 1
ATOM 1987 C C . ALA A 1 251 ? 43.786 1.653 -77.563 1.00 85.00 251 ALA A C 1
ATOM 1989 O O . ALA A 1 251 ? 43.893 1.656 -78.791 1.00 85.00 251 ALA A O 1
ATOM 1990 N N . LEU A 1 252 ? 44.702 2.229 -76.777 1.00 84.69 252 LEU A N 1
ATOM 1991 C CA . LEU A 1 252 ? 45.869 2.959 -77.286 1.00 84.69 252 LEU A CA 1
ATOM 1992 C C . LEU A 1 252 ? 46.782 2.081 -78.154 1.00 84.69 252 LEU A C 1
ATOM 1994 O O . LEU A 1 252 ? 47.222 2.517 -79.219 1.00 84.69 252 LEU A O 1
ATOM 1998 N N . LYS A 1 253 ? 47.036 0.825 -77.756 1.00 86.25 253 LYS A N 1
ATOM 1999 C CA . LYS A 1 253 ? 47.801 -0.129 -78.582 1.00 86.25 253 LYS A CA 1
ATOM 2000 C C . LYS A 1 253 ? 47.106 -0.425 -79.915 1.00 86.25 253 LYS A C 1
ATOM 2002 O O . LYS A 1 253 ? 47.777 -0.464 -80.945 1.00 86.25 253 LYS A O 1
ATOM 2007 N N . LYS A 1 254 ? 45.777 -0.595 -79.927 1.00 84.69 254 LYS A N 1
ATOM 2008 C CA . LYS A 1 254 ? 45.005 -0.789 -81.171 1.00 84.69 254 LYS A CA 1
ATOM 2009 C C . LYS A 1 254 ? 45.089 0.433 -82.091 1.00 84.69 254 LYS A C 1
ATOM 2011 O O . LYS A 1 254 ? 45.245 0.259 -83.298 1.00 84.69 254 LYS A O 1
ATOM 2016 N N . ILE A 1 255 ? 45.032 1.646 -81.537 1.00 81.50 255 ILE A N 1
ATOM 2017 C CA . ILE A 1 255 ? 45.172 2.897 -82.300 1.00 81.50 255 ILE A CA 1
ATOM 2018 C C . ILE A 1 255 ? 46.581 3.013 -82.897 1.00 81.50 255 ILE A C 1
ATOM 2020 O O . ILE A 1 255 ? 46.701 3.230 -84.101 1.00 81.50 255 ILE A O 1
ATOM 2024 N N . LYS A 1 256 ? 47.640 2.778 -82.107 1.00 78.69 256 LYS A N 1
ATOM 2025 C CA . LYS A 1 256 ? 49.031 2.776 -82.604 1.00 78.69 256 LYS A CA 1
ATOM 2026 C C . LYS A 1 256 ? 49.271 1.723 -83.691 1.00 78.69 256 LYS A C 1
ATOM 2028 O O . LYS A 1 256 ? 49.943 1.996 -84.680 1.00 78.69 256 LYS A O 1
ATOM 2033 N N . LYS A 1 257 ? 48.689 0.528 -83.550 1.00 76.12 257 LYS A N 1
ATOM 2034 C CA . LYS A 1 257 ? 48.796 -0.526 -84.571 1.00 76.12 257 LYS A CA 1
ATOM 2035 C C . LYS A 1 257 ? 48.083 -0.129 -85.870 1.00 76.12 257 LYS A C 1
ATOM 2037 O O . LYS A 1 257 ? 48.627 -0.356 -86.944 1.00 76.12 257 LYS A O 1
ATOM 2042 N N . LYS A 1 258 ? 46.914 0.524 -85.780 1.00 72.75 258 LYS A N 1
ATOM 2043 C CA . LYS A 1 258 ? 46.195 1.071 -86.945 1.00 72.75 258 LYS A CA 1
ATOM 2044 C C . LYS A 1 258 ? 46.930 2.237 -87.615 1.00 72.75 258 LYS A C 1
ATOM 2046 O O . LYS A 1 258 ? 46.876 2.340 -88.837 1.00 72.75 258 LYS A O 1
ATOM 2051 N N . SER A 1 259 ? 47.620 3.100 -86.865 1.00 59.97 259 SER A N 1
ATOM 2052 C CA . SER A 1 259 ? 48.401 4.195 -87.459 1.00 59.97 259 SER A CA 1
ATOM 2053 C C . SER A 1 259 ? 49.670 3.696 -88.159 1.00 59.97 259 SER A C 1
ATOM 2055 O O . SER A 1 259 ? 50.015 4.219 -89.214 1.00 59.97 259 SER A O 1
ATOM 2057 N N . GLN A 1 260 ? 50.308 2.634 -87.650 1.00 58.25 260 GLN A N 1
ATOM 2058 C CA . GLN A 1 260 ? 51.448 1.984 -88.310 1.00 58.25 260 GLN A CA 1
ATOM 2059 C C . GLN A 1 260 ? 51.043 1.129 -89.524 1.00 58.25 260 GLN A C 1
ATOM 2061 O O . GLN A 1 260 ? 51.769 1.110 -90.512 1.00 58.25 260 GLN A O 1
ATOM 2066 N N . SER A 1 261 ? 49.871 0.478 -89.517 1.00 53.69 261 SER A N 1
ATOM 2067 C CA . SER A 1 261 ? 49.374 -0.278 -90.682 1.00 53.69 261 SER A CA 1
ATOM 2068 C C . SER A 1 261 ? 48.647 0.587 -91.726 1.00 53.69 261 SER A C 1
ATOM 2070 O O . SER A 1 261 ? 48.376 0.121 -92.829 1.00 53.69 261 SER A O 1
ATOM 2072 N N . GLY A 1 262 ? 48.295 1.833 -91.391 1.00 51.88 262 GLY A N 1
ATOM 2073 C CA . GLY A 1 262 ? 47.599 2.779 -92.276 1.00 51.88 262 GLY A CA 1
ATOM 2074 C C . GLY A 1 262 ? 48.516 3.728 -93.059 1.00 51.88 262 GLY A C 1
ATOM 2075 O O . GLY A 1 262 ? 48.040 4.473 -93.917 1.00 51.88 262 GLY A O 1
ATOM 2076 N N . GLY A 1 263 ? 49.823 3.706 -92.794 1.00 48.25 263 GLY A N 1
ATOM 2077 C CA . GLY A 1 263 ? 50.805 4.631 -93.360 1.00 48.25 263 GLY A CA 1
ATOM 2078 C C . GLY A 1 263 ? 51.702 4.011 -94.430 1.00 48.25 263 GLY A C 1
ATOM 2079 O O . GLY A 1 263 ? 52.902 3.918 -94.225 1.00 48.25 263 GLY A O 1
ATOM 2080 N N . SER A 1 264 ? 51.149 3.610 -95.579 1.00 45.44 264 SER A N 1
ATOM 2081 C CA . SER A 1 264 ? 51.971 3.393 -96.793 1.00 45.44 264 SER A CA 1
ATOM 2082 C C . SER A 1 264 ? 51.248 3.689 -98.122 1.00 45.44 264 SER A C 1
ATOM 2084 O O . SER A 1 264 ? 51.887 3.971 -99.130 1.00 45.44 264 SER A O 1
ATOM 2086 N N . GLY A 1 265 ? 49.908 3.749 -98.160 1.00 48.06 265 GLY A N 1
ATOM 2087 C CA . GLY A 1 265 ? 49.187 3.850 -99.444 1.00 48.06 265 GLY A CA 1
ATOM 2088 C C . GLY A 1 265 ? 48.653 5.224 -99.877 1.00 48.06 265 GLY A C 1
ATOM 2089 O O . GLY A 1 265 ? 48.483 5.453 -101.072 1.00 48.06 265 GLY A O 1
ATOM 2090 N N . LYS A 1 266 ? 48.327 6.148 -98.957 1.00 46.53 266 LYS A N 1
ATOM 2091 C CA . LYS A 1 266 ? 47.442 7.293 -99.298 1.00 46.53 266 LYS A CA 1
ATOM 2092 C C . LYS A 1 266 ? 48.030 8.701 -99.169 1.00 46.53 266 LYS A C 1
ATOM 2094 O O . LYS A 1 266 ? 47.358 9.654 -99.553 1.00 46.53 266 LYS A O 1
ATOM 2099 N N . VAL A 1 267 ? 49.289 8.859 -98.752 1.00 45.84 267 VAL A N 1
ATOM 2100 C CA . VAL A 1 267 ? 49.930 10.192 -98.663 1.00 45.84 267 VAL A CA 1
ATOM 2101 C C . VAL A 1 267 ? 50.601 10.616 -99.985 1.00 45.84 267 VAL A C 1
ATOM 2103 O O . VAL A 1 267 ? 50.664 11.806 -100.287 1.00 45.84 267 VAL A O 1
ATOM 2106 N N . LYS A 1 268 ? 50.968 9.677 -100.875 1.00 43.09 268 LYS A N 1
ATOM 2107 C CA . LYS A 1 268 ? 51.569 10.006 -102.189 1.00 43.09 268 LYS A CA 1
ATOM 2108 C C . LYS A 1 268 ? 50.599 10.593 -103.232 1.00 43.09 268 LYS A C 1
ATOM 2110 O O . LYS A 1 268 ? 51.063 11.149 -104.221 1.00 43.09 268 LYS A O 1
ATOM 2115 N N . LYS A 1 269 ? 49.273 10.539 -103.031 1.00 47.00 269 LYS A N 1
ATOM 2116 C CA . LYS A 1 269 ? 48.290 11.074 -104.004 1.00 47.00 269 LYS A CA 1
ATOM 2117 C C . LYS A 1 269 ? 47.819 12.514 -103.747 1.00 47.00 269 LYS A C 1
ATOM 2119 O O . LYS A 1 269 ? 47.173 13.075 -104.623 1.00 47.00 269 LYS A O 1
ATOM 2124 N N . ARG A 1 270 ? 48.159 13.147 -102.614 1.00 46.75 270 ARG A N 1
ATOM 2125 C CA . ARG A 1 270 ? 47.768 14.550 -102.334 1.00 46.75 270 ARG A CA 1
ATOM 2126 C C . ARG A 1 270 ? 48.860 15.597 -102.569 1.00 46.75 270 ARG A C 1
ATOM 2128 O O . ARG A 1 270 ? 48.520 16.759 -102.736 1.00 46.75 270 ARG A O 1
ATOM 2135 N N . VAL A 1 271 ? 50.130 15.207 -102.703 1.00 47.22 271 VAL A N 1
ATOM 2136 C CA . VAL A 1 271 ? 51.220 16.155 -103.029 1.00 47.22 271 VAL A CA 1
ATOM 2137 C C . VAL A 1 271 ? 51.314 16.446 -104.538 1.00 47.22 271 VAL A C 1
ATOM 2139 O O . VAL A 1 271 ? 51.837 17.482 -104.932 1.00 47.22 271 VAL A O 1
ATOM 2142 N N . LYS A 1 272 ? 50.732 15.603 -105.409 1.00 44.53 272 LYS A N 1
ATOM 2143 C CA . LYS A 1 272 ? 50.735 15.845 -106.866 1.00 44.53 272 LYS A CA 1
ATOM 2144 C C . LYS A 1 272 ? 49.668 16.850 -107.337 1.00 44.53 272 LYS A C 1
ATOM 2146 O O . LYS A 1 272 ? 49.809 17.391 -108.419 1.00 44.53 272 LYS A O 1
ATOM 2151 N N . LYS A 1 273 ? 48.649 17.157 -106.521 1.00 50.88 273 LYS A N 1
ATOM 2152 C CA . LYS A 1 273 ? 47.533 18.050 -106.907 1.00 50.88 273 LYS A CA 1
ATOM 2153 C C . LYS A 1 273 ? 47.733 19.532 -106.543 1.00 50.88 273 LYS A C 1
ATOM 2155 O O . LYS A 1 273 ? 46.874 20.343 -106.846 1.00 50.88 273 LYS A O 1
ATOM 2160 N N . ILE A 1 274 ? 48.850 19.883 -105.897 1.00 51.75 274 ILE A N 1
ATOM 2161 C CA . ILE A 1 274 ? 49.198 21.274 -105.533 1.00 51.75 274 ILE A CA 1
ATOM 2162 C C . ILE A 1 274 ? 50.209 21.883 -106.532 1.00 51.75 274 ILE A C 1
ATOM 2164 O O . ILE A 1 274 ? 50.429 23.087 -106.532 1.00 51.75 274 ILE A O 1
ATOM 2168 N N . LYS A 1 275 ? 50.787 21.080 -107.440 1.00 47.94 275 LYS A N 1
ATOM 2169 C CA . LYS A 1 275 ? 51.733 21.555 -108.470 1.00 47.94 275 LYS A CA 1
ATOM 2170 C C . LYS A 1 275 ? 51.092 21.998 -109.797 1.00 47.94 275 LYS A C 1
ATOM 2172 O O . LYS A 1 275 ? 51.832 22.426 -110.668 1.00 47.94 275 LYS A O 1
ATOM 2177 N N . GLU A 1 276 ? 49.767 21.935 -109.939 1.00 48.34 276 GLU A N 1
ATOM 2178 C CA . GLU A 1 276 ? 49.053 22.315 -111.179 1.00 48.34 276 GLU A CA 1
ATOM 2179 C C . GLU A 1 276 ? 48.172 23.573 -111.047 1.00 48.34 276 GLU A C 1
ATOM 2181 O O . GLU A 1 276 ? 47.446 23.896 -111.972 1.00 48.34 276 GLU A O 1
ATOM 2186 N N . ASN A 1 277 ? 48.258 24.318 -109.939 1.00 47.41 277 ASN A N 1
ATOM 2187 C CA . ASN A 1 277 ? 47.622 25.642 -109.807 1.00 47.41 277 ASN A CA 1
ATOM 2188 C C . ASN A 1 277 ? 48.670 26.745 -109.567 1.00 47.41 277 ASN A C 1
ATOM 2190 O O . ASN A 1 277 ? 48.516 27.585 -108.680 1.00 47.41 277 ASN A O 1
ATOM 2194 N N . LYS A 1 278 ? 49.766 26.694 -110.329 1.00 45.69 278 LYS A N 1
ATOM 2195 C CA . LYS A 1 278 ? 50.700 27.808 -110.497 1.00 45.69 278 LYS A CA 1
ATOM 2196 C C . LYS A 1 278 ? 50.620 28.296 -111.931 1.00 45.69 278 LYS A C 1
ATOM 2198 O O . LYS A 1 278 ? 50.624 27.411 -112.812 1.00 45.69 278 LYS A O 1
#

pLDDT: mean 78.24, std 16.91, range [39.38, 97.56]